Protein AF-A0A978SX01-F1 (afdb_monomer)

Nearest PDB structures (foldseek):
  5lyp-assembly1_A  TM=9.167E-01  e=4.776E-05  Saccharomyces cerevisiae
  3upv-assembly1_A  TM=8.837E-01  e=8.468E-05  Saccharomyces cerevisiae S288C
  3uq3-assembly1_A  TM=7.053E-01  e=6.670E-05  Saccharomyces cerev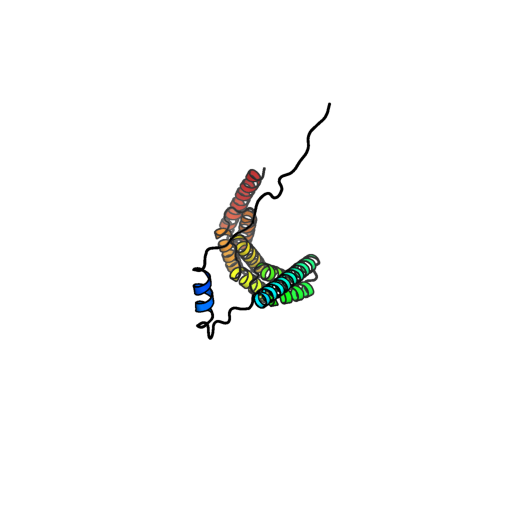isiae S288C
  6voa-assembly1_F  TM=8.165E-01  e=5.994E-04  Bos taurus
  8hmd-assembly1_C  TM=8.568E-01  e=1.156E-02  Tetrahymena thermophila

Sequence (204 aa):
MLPLLKKVSGIALKLWNGCKIWRCSEQAREEKAGRNHFPSREAAECAIKKANLRENEYEAWNQEGNRLLLNRRYEEALAAFEKALQLKPNCSYAWQLRGDALRQTKRYAEALASYDKAIEFSATPISRYQALNARGALLLELENYEDALAAYDNALAICPNGMAAPHILEMKGIALSRLRRYDEAAVLFDTAYAKALEVCAKTL

Foldseek 3Di:
DDDDDDDDDDDDDDDDDDDPPPPVVVVVVVVPPPDDCDPPPVSVVVVVVVLVVLVVLLVVLLVVLVVCVVVLVLVVSLVSLVSSCVSPVLALSSLQSNLSSCVSVVVLVSSLVSLVSSLVSDPDLVSNLSSLQSNLVSCVVVLVLVVSLVSLVSSCVSPVLDLCNLVSLQSNLVSCVSVVVNVSSVVSNVVSVVSNVVVVVVVD

Structure (mmCIF, N/CA/C/O backbone):
data_AF-A0A978SX01-F1
#
_entry.id   AF-A0A978SX01-F1
#
loop_
_atom_site.group_PDB
_atom_site.id
_atom_site.type_symbol
_atom_site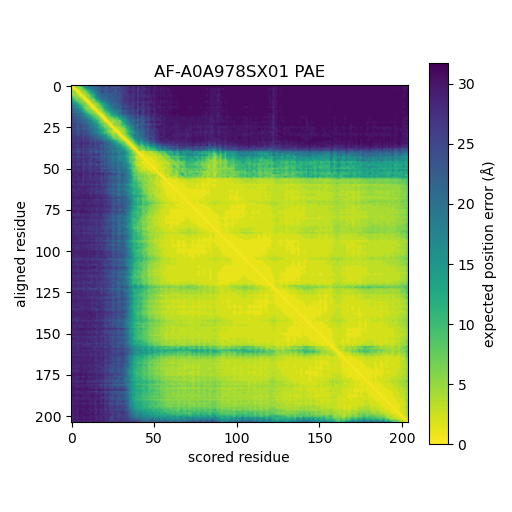.label_atom_id
_atom_site.label_alt_id
_atom_site.label_comp_id
_atom_site.label_asym_id
_atom_site.label_entity_id
_atom_site.label_seq_id
_atom_site.pdbx_PDB_ins_code
_atom_site.Cartn_x
_atom_site.Cartn_y
_atom_site.Cartn_z
_atom_site.occupancy
_atom_site.B_iso_or_equiv
_atom_site.auth_seq_id
_atom_site.auth_comp_id
_atom_site.auth_asym_id
_atom_site.auth_atom_id
_atom_site.pdbx_PDB_model_num
ATOM 1 N N . MET A 1 1 ? 16.414 70.418 52.473 1.00 32.12 1 MET A N 1
ATOM 2 C CA . MET A 1 1 ? 15.567 70.512 53.681 1.00 32.12 1 MET A CA 1
ATOM 3 C C . MET A 1 1 ? 14.118 70.644 53.212 1.00 32.12 1 MET A C 1
ATOM 5 O O . MET A 1 1 ? 13.897 71.421 52.298 1.00 32.12 1 MET A O 1
ATOM 9 N N . LEU A 1 2 ? 13.232 69.798 53.760 1.00 28.91 2 LEU A N 1
ATOM 10 C CA . LEU A 1 2 ? 11.745 69.748 53.740 1.00 28.91 2 LEU A CA 1
ATOM 11 C C . LEU A 1 2 ? 10.989 71.087 53.503 1.00 28.91 2 LEU A C 1
ATOM 13 O O . LEU A 1 2 ? 11.588 72.132 53.736 1.00 28.91 2 LEU A O 1
ATOM 17 N N . PRO A 1 3 ? 9.637 71.116 53.380 1.00 51.53 3 PRO A N 1
ATOM 18 C CA . PRO A 1 3 ? 8.632 70.196 52.793 1.00 51.53 3 PRO A CA 1
ATOM 19 C C . PRO A 1 3 ? 7.490 70.964 52.049 1.00 51.53 3 PRO A C 1
ATOM 21 O O . PRO A 1 3 ? 7.506 72.187 52.002 1.00 51.53 3 PRO A O 1
ATOM 24 N N . LEU A 1 4 ? 6.442 70.282 51.543 1.00 29.69 4 LEU A N 1
ATOM 25 C CA . LEU A 1 4 ? 5.045 70.470 52.012 1.00 29.69 4 LEU A CA 1
ATOM 26 C C . LEU A 1 4 ? 4.009 69.574 51.295 1.00 29.69 4 LEU A C 1
ATOM 28 O O . LEU A 1 4 ? 4.027 69.345 50.091 1.00 29.69 4 LEU A O 1
ATOM 32 N N . LEU A 1 5 ? 3.097 69.081 52.131 1.00 35.69 5 LEU A N 1
ATOM 33 C CA . LEU A 1 5 ? 1.985 68.148 51.950 1.00 35.69 5 LEU A CA 1
ATOM 34 C C . LEU A 1 5 ? 0.661 68.860 51.583 1.00 35.69 5 LEU A C 1
ATOM 36 O O . LEU A 1 5 ? 0.351 69.856 52.226 1.00 35.69 5 LEU A O 1
ATOM 40 N N . LYS A 1 6 ? -0.173 68.257 50.709 1.00 39.62 6 LYS A N 1
ATOM 41 C CA . LYS A 1 6 ? -1.543 67.697 50.959 1.00 39.62 6 LYS A CA 1
ATOM 42 C C . LYS A 1 6 ? -2.509 67.809 49.749 1.00 39.62 6 LYS A C 1
ATOM 44 O O . LYS A 1 6 ? -2.941 68.889 49.385 1.00 39.62 6 LYS A O 1
ATOM 49 N N . LYS A 1 7 ? -2.936 66.623 49.281 1.00 39.53 7 LYS A N 1
ATOM 50 C CA . LYS A 1 7 ? -4.299 66.169 48.897 1.00 39.53 7 LYS A CA 1
ATOM 51 C C . LYS A 1 7 ? -5.163 66.994 47.917 1.00 39.53 7 LYS A C 1
ATOM 53 O O . LYS A 1 7 ? -5.871 67.892 48.348 1.00 39.53 7 LYS A O 1
ATOM 58 N N . VAL A 1 8 ? -5.344 66.447 46.706 1.00 38.50 8 VAL A N 1
ATOM 59 C CA . VAL A 1 8 ? -6.677 66.139 46.133 1.00 38.50 8 VAL A CA 1
ATOM 60 C C . VAL A 1 8 ? -6.629 64.738 45.500 1.00 38.50 8 VAL A C 1
ATOM 62 O O . VAL A 1 8 ? -5.642 64.344 44.888 1.00 38.50 8 VAL A O 1
ATOM 65 N N . SER A 1 9 ? -7.681 63.967 45.753 1.00 35.47 9 SER A N 1
ATOM 66 C CA . SER A 1 9 ? -7.889 62.542 45.496 1.00 35.47 9 SER A CA 1
ATOM 67 C C . SER A 1 9 ? -8.604 62.248 44.171 1.00 35.47 9 SER A C 1
ATOM 69 O O . SER A 1 9 ? -9.500 62.997 43.799 1.00 35.47 9 SER A O 1
ATOM 71 N N . GLY A 1 10 ? -8.346 61.070 43.586 1.00 32.97 10 GLY A N 1
ATOM 72 C CA . GLY A 1 10 ? -9.352 60.325 42.807 1.00 32.97 10 GLY A CA 1
ATOM 73 C C . GLY A 1 10 ? -9.281 60.464 41.285 1.00 32.97 10 GLY A C 1
ATOM 74 O O . GLY A 1 10 ? -10.151 61.054 40.659 1.00 32.97 10 GLY A O 1
ATOM 75 N N . ILE A 1 11 ? -8.241 59.875 40.708 1.00 35.25 11 ILE A N 1
ATOM 76 C CA . ILE A 1 11 ? -7.963 59.743 39.275 1.00 35.25 11 ILE A CA 1
ATOM 77 C C . ILE A 1 11 ? -8.923 58.726 38.619 1.00 35.25 11 ILE A C 1
ATOM 79 O O . ILE A 1 11 ? -9.030 57.611 39.113 1.00 35.25 11 ILE A O 1
ATOM 83 N N . ALA A 1 12 ? -9.529 59.127 37.491 1.00 42.47 12 ALA A N 1
ATOM 84 C CA . ALA A 1 12 ? -10.002 58.340 36.334 1.00 42.47 12 ALA A CA 1
ATOM 85 C C . ALA A 1 12 ? -10.994 57.155 36.514 1.00 42.47 12 ALA A C 1
ATOM 87 O O . ALA A 1 12 ? -10.918 56.353 37.433 1.00 42.47 12 ALA A O 1
ATOM 88 N N . LEU A 1 13 ? -11.873 57.003 35.511 1.00 38.28 13 LEU A N 1
ATOM 89 C CA . LEU A 1 13 ? -12.893 55.955 35.317 1.00 38.28 13 LEU A CA 1
ATOM 90 C C . LEU A 1 13 ? -14.103 55.975 36.268 1.00 38.28 13 LEU A C 1
ATOM 92 O O . LEU A 1 13 ? -14.113 55.305 37.298 1.00 38.28 13 LEU A O 1
ATOM 96 N N . LYS A 1 14 ? -15.196 56.612 35.821 1.00 34.62 14 LYS A N 1
ATOM 97 C CA . LYS A 1 14 ? -16.574 56.075 35.882 1.00 34.62 14 LYS A CA 1
ATOM 98 C C . LYS A 1 14 ? -17.557 57.023 35.184 1.00 34.62 14 LYS A C 1
ATOM 100 O O . LYS A 1 14 ? -17.380 58.231 35.256 1.00 34.62 14 LYS A O 1
ATOM 105 N N . LEU A 1 15 ? -18.618 56.423 34.622 1.00 33.09 15 LEU A N 1
ATOM 106 C CA . LEU A 1 15 ? -19.817 57.000 33.977 1.00 33.09 15 LEU A CA 1
ATOM 107 C C . LEU A 1 15 ? -19.626 57.262 32.464 1.00 33.09 15 LEU A C 1
ATOM 109 O O . LEU A 1 15 ? -19.252 58.355 32.073 1.00 33.09 15 LEU A O 1
ATOM 113 N N . TRP A 1 16 ? -19.808 56.333 31.511 1.00 38.41 16 TRP A N 1
ATOM 114 C CA . TRP A 1 16 ? -20.779 55.230 31.359 1.00 38.41 16 TRP A CA 1
ATOM 115 C C . TRP A 1 16 ? -22.169 55.560 31.900 1.00 38.41 16 TRP A C 1
ATOM 117 O O . TRP A 1 16 ? -22.546 55.092 32.964 1.00 38.41 16 TRP A O 1
ATOM 127 N N . ASN A 1 17 ? -22.896 56.419 31.182 1.00 29.98 17 ASN A N 1
ATOM 128 C CA . ASN A 1 17 ? -24.357 56.513 31.211 1.00 29.98 17 ASN A CA 1
ATOM 129 C C . ASN A 1 17 ? -24.828 57.361 30.023 1.00 29.98 17 ASN A C 1
ATOM 131 O O . ASN A 1 17 ? -24.589 58.563 29.999 1.00 29.98 17 ASN A O 1
ATOM 135 N N . GLY A 1 18 ? -25.504 56.746 29.045 1.00 35.84 18 GLY A N 1
ATOM 136 C CA . GLY A 1 18 ? -26.147 57.513 27.973 1.00 35.84 18 GLY A CA 1
ATOM 137 C C . GLY A 1 18 ? -26.348 56.825 26.623 1.00 35.84 18 GLY A C 1
ATOM 138 O O . GLY A 1 18 ? -26.235 57.494 25.607 1.00 35.84 18 GLY A O 1
ATOM 139 N N . CYS A 1 19 ? -26.658 55.525 26.561 1.00 35.22 19 CYS A N 1
ATOM 140 C CA . CYS A 1 19 ? -27.149 54.922 25.315 1.00 35.22 19 CYS A CA 1
ATOM 141 C C . CYS A 1 19 ? -28.379 54.044 25.592 1.00 35.22 19 CYS A C 1
ATOM 143 O O . CYS A 1 19 ? -28.301 52.825 25.697 1.00 35.22 19 CYS A O 1
ATOM 145 N N . LYS A 1 20 ? -29.540 54.694 25.750 1.00 40.25 20 LYS A N 1
ATOM 146 C CA . LYS A 1 20 ? -30.860 54.051 25.911 1.00 40.25 20 LYS A CA 1
ATOM 147 C C . LYS A 1 20 ? -31.435 53.470 24.603 1.00 40.25 20 LYS A C 1
ATOM 149 O O . LYS A 1 20 ? -32.567 53.012 24.605 1.00 40.25 20 LYS A O 1
ATOM 154 N N . ILE A 1 21 ? -30.678 53.455 23.502 1.00 39.53 21 ILE A N 1
ATOM 155 C CA . ILE A 1 21 ? -31.160 52.980 22.189 1.00 39.53 21 ILE A CA 1
ATOM 156 C C . ILE A 1 21 ? -30.773 51.513 21.920 1.00 39.53 21 ILE A C 1
ATOM 158 O O . ILE A 1 21 ? -31.455 50.828 21.166 1.00 39.53 21 ILE A O 1
ATOM 162 N N . TRP A 1 22 ? -29.741 50.975 22.581 1.00 31.09 22 TRP A N 1
ATOM 163 C CA . TRP A 1 22 ? -29.229 49.631 22.260 1.00 31.09 22 TRP A CA 1
ATOM 164 C C . TRP A 1 22 ? -29.979 48.474 22.937 1.00 31.09 22 TRP A C 1
ATOM 166 O O . TRP A 1 22 ? -29.883 47.338 22.493 1.00 31.09 22 TRP A O 1
ATOM 176 N N . ARG A 1 23 ? -30.756 48.740 23.996 1.00 30.42 23 ARG A N 1
ATOM 177 C CA . ARG A 1 23 ? -31.424 47.679 24.773 1.00 30.42 23 ARG A CA 1
ATOM 178 C C . ARG A 1 23 ? -32.786 47.246 24.197 1.00 30.42 23 ARG A C 1
ATOM 180 O O . ARG A 1 23 ? -33.327 46.239 24.632 1.00 30.42 23 ARG A O 1
ATOM 187 N N . CYS A 1 24 ? -33.313 47.951 23.189 1.00 30.17 24 CYS A N 1
ATOM 188 C CA . CYS A 1 24 ? -34.574 47.580 22.529 1.00 30.17 24 CYS A CA 1
ATOM 189 C C . CYS A 1 24 ? -34.415 46.587 21.362 1.00 30.17 24 CYS A C 1
ATOM 191 O O . CYS A 1 24 ? -35.400 45.965 20.975 1.00 30.17 24 CYS A O 1
ATOM 193 N N . SER A 1 25 ? -33.219 46.405 20.789 1.00 39.69 25 SER A N 1
ATOM 194 C CA . SER A 1 25 ? -33.015 45.457 19.675 1.00 39.69 25 SER A CA 1
ATOM 195 C C . SER A 1 25 ? -32.699 44.028 20.131 1.00 39.69 25 SER A C 1
ATOM 197 O O . SER A 1 25 ? -32.880 43.093 19.351 1.00 39.69 25 SER A O 1
ATOM 199 N N . GLU A 1 26 ? -32.270 43.849 21.383 1.00 38.56 26 GLU A N 1
ATOM 200 C CA . GLU A 1 26 ? -32.037 42.533 21.993 1.00 38.56 26 GLU A CA 1
ATOM 201 C C . GLU A 1 26 ? -33.342 41.929 22.529 1.00 38.56 26 GLU A C 1
ATOM 203 O O . GLU A 1 26 ? -33.692 40.814 22.151 1.00 38.56 26 GLU A O 1
ATOM 208 N N . GLN A 1 27 ? -34.149 42.705 23.266 1.00 34.53 27 GLN A N 1
ATOM 209 C CA . GLN A 1 27 ? -35.442 42.228 23.784 1.00 34.53 27 GLN A CA 1
ATOM 210 C C . GLN A 1 27 ? -36.466 41.911 22.680 1.00 34.53 27 GLN A C 1
ATOM 212 O O . GLN A 1 27 ? -37.262 40.991 22.830 1.00 34.53 27 GLN A O 1
ATOM 217 N N . ALA A 1 28 ? -36.409 42.589 21.527 1.00 32.81 28 ALA A N 1
ATOM 218 C CA . ALA A 1 28 ? -37.297 42.296 20.396 1.00 32.81 28 ALA A CA 1
ATOM 219 C C . ALA A 1 28 ? -36.878 41.063 19.563 1.00 32.81 28 ALA A C 1
ATOM 221 O O . ALA A 1 2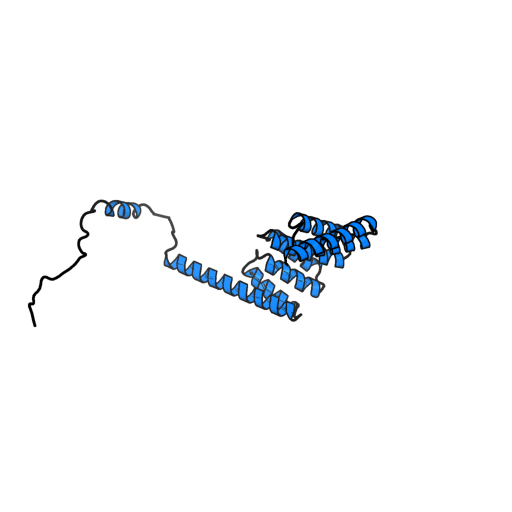8 ? -37.668 40.572 18.753 1.00 32.81 28 ALA A O 1
ATOM 222 N N . ARG A 1 29 ? -35.647 40.551 19.728 1.00 37.25 29 ARG A N 1
ATOM 223 C CA . ARG A 1 29 ? -35.184 39.320 19.055 1.00 37.25 29 ARG A CA 1
ATOM 224 C C . ARG A 1 29 ? -35.539 38.050 19.822 1.00 37.25 29 ARG A C 1
ATOM 226 O O . ARG A 1 29 ? -35.623 36.991 19.204 1.00 37.25 29 ARG A O 1
ATOM 233 N N . GLU A 1 30 ? -35.788 38.154 21.123 1.00 36.75 30 GLU A N 1
ATOM 234 C CA . GLU A 1 30 ? -36.060 36.994 21.976 1.00 36.75 30 GLU A CA 1
ATOM 235 C C . GLU A 1 30 ? -37.517 36.506 21.884 1.00 36.75 30 GLU A C 1
ATOM 237 O O . GLU A 1 30 ? -37.770 35.313 22.020 1.00 36.75 30 GLU A O 1
ATOM 242 N N . GLU A 1 31 ? -38.475 37.367 21.523 1.00 34.78 31 GLU A N 1
ATOM 243 C CA . GLU A 1 31 ? -39.900 36.986 21.480 1.00 34.78 31 GLU A CA 1
ATOM 244 C C . GLU A 1 31 ? -40.347 36.281 20.181 1.00 34.78 31 GLU A C 1
ATOM 246 O O . GLU A 1 31 ? -41.434 35.705 20.134 1.00 34.78 31 GLU A O 1
ATOM 251 N N . LYS A 1 32 ? -39.524 36.266 19.119 1.00 40.25 32 LYS A N 1
ATOM 252 C CA . LYS A 1 32 ? -39.866 35.637 17.819 1.00 40.25 32 LYS A CA 1
ATOM 253 C C . LYS A 1 32 ? -39.011 34.431 17.422 1.00 40.25 32 LYS A C 1
ATOM 255 O O . LYS A 1 32 ? -39.134 33.950 16.298 1.00 40.25 32 LYS A O 1
ATOM 260 N N . ALA A 1 33 ? -38.205 33.885 18.328 1.00 42.12 33 ALA A N 1
ATOM 261 C CA . ALA A 1 33 ? -37.426 32.668 18.080 1.00 42.12 33 ALA A CA 1
ATOM 262 C C . ALA A 1 33 ? -38.060 31.419 18.722 1.00 42.12 33 ALA A C 1
ATOM 264 O O . ALA A 1 33 ? -37.383 30.580 19.311 1.00 42.12 33 ALA A O 1
ATOM 265 N N . GLY A 1 34 ? -39.377 31.255 18.567 1.00 44.84 34 GLY A N 1
ATOM 266 C CA . GLY A 1 34 ? -39.991 29.934 18.665 1.00 44.84 34 GLY A CA 1
ATOM 267 C C . GLY A 1 34 ? -39.410 29.036 17.568 1.00 44.84 34 GLY A C 1
ATOM 268 O O . GLY A 1 34 ? -39.695 29.247 16.393 1.00 44.84 34 GLY A O 1
ATOM 269 N N . ARG A 1 35 ? -38.613 28.038 17.972 1.00 45.94 35 ARG A N 1
ATOM 270 C CA . ARG A 1 35 ? -37.868 27.072 17.136 1.00 45.94 35 ARG A CA 1
ATOM 271 C C . ARG A 1 35 ? -36.630 27.623 16.424 1.00 45.94 35 ARG A C 1
ATOM 273 O O . ARG A 1 35 ? -36.543 27.563 15.210 1.00 45.94 35 ARG A O 1
ATOM 280 N N . ASN A 1 36 ? -35.615 28.015 17.188 1.00 42.56 36 ASN A N 1
ATOM 281 C CA . ASN A 1 36 ? -34.227 27.809 16.770 1.00 42.56 36 ASN A CA 1
ATOM 282 C C . ASN A 1 36 ? -33.471 27.183 17.945 1.00 42.56 36 ASN A C 1
ATOM 284 O O . ASN A 1 36 ? -33.122 27.869 18.902 1.00 42.56 36 ASN A O 1
ATOM 288 N N . HIS A 1 37 ? -33.266 25.865 17.900 1.00 48.41 37 HIS A N 1
ATOM 289 C CA . HIS A 1 37 ? -32.413 25.156 18.853 1.00 48.41 37 HIS A CA 1
ATOM 290 C C . HIS A 1 37 ? -30.950 25.519 18.560 1.00 48.41 37 HIS A C 1
ATOM 292 O O . HIS A 1 37 ? -30.233 24.776 17.896 1.00 48.41 37 HIS A O 1
ATOM 298 N N . PHE A 1 38 ? -30.517 26.699 19.005 1.00 47.84 38 PHE A N 1
ATOM 299 C CA . PHE A 1 38 ? -29.095 26.978 19.150 1.00 47.84 38 PHE A CA 1
ATOM 300 C C . PHE A 1 38 ? -28.605 26.168 20.357 1.00 47.84 38 PHE A C 1
ATOM 302 O O . PHE A 1 38 ? -29.181 26.319 21.439 1.00 47.84 38 PHE A O 1
ATOM 309 N N . PRO A 1 39 ? -27.602 25.279 20.208 1.00 58.50 39 PRO A N 1
ATOM 310 C CA . PRO A 1 39 ? -27.053 24.575 21.357 1.00 58.50 39 PRO A CA 1
ATOM 311 C C . PRO A 1 39 ? -26.568 25.613 22.372 1.00 58.50 39 PRO A C 1
ATOM 313 O O . PRO A 1 39 ? -25.895 26.578 22.002 1.00 58.50 39 PRO A O 1
ATOM 316 N N . SER A 1 40 ? -26.940 25.438 23.645 1.00 73.75 40 SER A N 1
ATOM 317 C CA . SER A 1 40 ? -26.446 26.307 24.715 1.00 73.75 40 SER A CA 1
ATOM 318 C C . SER A 1 40 ? -24.917 26.315 24.694 1.00 73.75 40 SER A C 1
ATOM 320 O O . SER A 1 40 ? -24.287 25.333 24.293 1.00 73.75 40 SER A O 1
ATOM 322 N N . ARG A 1 41 ? -24.299 27.418 25.129 1.00 68.94 41 ARG A N 1
ATOM 323 C CA . ARG A 1 41 ? -22.834 27.530 25.201 1.00 68.94 41 ARG A CA 1
ATOM 324 C C . ARG A 1 41 ? -22.205 26.325 25.917 1.00 68.94 41 ARG A C 1
ATOM 326 O O . ARG A 1 41 ? -21.226 25.771 25.436 1.00 68.94 41 ARG A O 1
ATOM 333 N N . GLU A 1 42 ? -22.839 25.859 26.988 1.00 74.31 42 GLU A N 1
ATOM 334 C CA . GLU A 1 42 ? -22.440 24.665 27.740 1.00 74.31 42 GLU A CA 1
ATOM 335 C C . GLU A 1 42 ? -22.586 23.361 26.933 1.00 74.31 42 GLU A C 1
ATOM 337 O O . GLU A 1 42 ? -21.725 22.484 27.008 1.00 74.31 42 GLU A O 1
ATOM 342 N N . ALA A 1 43 ? -23.639 23.219 26.119 1.00 74.94 43 ALA A N 1
ATOM 343 C CA . ALA A 1 43 ? -23.806 22.071 25.227 1.00 74.94 43 ALA A CA 1
ATOM 344 C C . ALA A 1 43 ? -22.745 22.057 24.114 1.00 74.94 43 ALA A C 1
ATOM 346 O O . ALA A 1 43 ? -22.217 20.991 23.787 1.00 74.94 43 ALA A O 1
ATOM 347 N N . ALA A 1 44 ? -22.389 23.228 23.575 1.00 75.94 44 ALA A N 1
ATOM 348 C CA . ALA A 1 44 ? -21.300 23.371 22.613 1.00 75.94 44 ALA A CA 1
ATOM 349 C C . ALA A 1 44 ? -19.936 23.040 23.248 1.00 75.94 44 ALA A C 1
ATOM 351 O O . ALA A 1 44 ? -19.175 22.254 22.686 1.00 75.94 44 ALA A O 1
ATOM 352 N N . GLU A 1 45 ? -19.651 23.545 24.452 1.00 78.69 45 GLU A N 1
ATOM 353 C CA . GLU A 1 45 ? -18.434 23.222 25.213 1.00 78.69 45 GLU A CA 1
ATOM 354 C C . GLU A 1 45 ? -18.345 21.717 25.541 1.00 78.69 45 GLU A C 1
ATOM 356 O O . GLU A 1 45 ? -17.291 21.096 25.375 1.00 78.69 45 GLU A O 1
ATOM 361 N N . CYS A 1 46 ? -19.461 21.087 25.923 1.00 75.94 46 CYS A N 1
ATOM 362 C CA . CYS A 1 46 ? -19.536 19.642 26.153 1.00 75.94 46 CYS A CA 1
ATOM 363 C C . CYS A 1 46 ? -19.282 18.836 24.867 1.00 75.94 46 CYS A C 1
ATOM 365 O O . CYS A 1 46 ? -18.567 17.830 24.898 1.00 75.94 46 CYS A O 1
ATOM 367 N N . ALA A 1 47 ? -19.837 19.273 23.732 1.00 79.12 47 ALA A N 1
ATOM 368 C CA . ALA A 1 47 ? -19.623 18.638 22.435 1.00 79.12 47 ALA A CA 1
ATOM 369 C C . ALA A 1 47 ? -18.156 18.733 21.987 1.00 79.12 47 ALA A C 1
ATOM 371 O O . ALA A 1 47 ? -17.589 17.725 21.566 1.00 79.12 47 ALA A O 1
ATOM 372 N N . ILE A 1 48 ? -17.518 19.896 22.164 1.00 83.75 48 ILE A N 1
ATOM 373 C CA . ILE A 1 48 ? -16.088 20.097 21.880 1.00 83.75 48 ILE A CA 1
ATOM 374 C C . ILE A 1 48 ? -15.235 19.183 22.766 1.00 83.75 48 ILE A C 1
ATOM 376 O O . ILE A 1 48 ? -14.355 18.485 22.269 1.00 83.75 48 ILE A O 1
ATOM 380 N N . LYS A 1 49 ? -15.531 19.105 24.069 1.00 85.94 49 LYS A N 1
ATOM 381 C CA . LYS A 1 49 ? -14.810 18.211 24.987 1.00 85.94 49 LYS A CA 1
ATOM 382 C C . LYS A 1 49 ? -14.927 16.743 24.572 1.00 85.94 49 LYS A C 1
ATOM 384 O O . LYS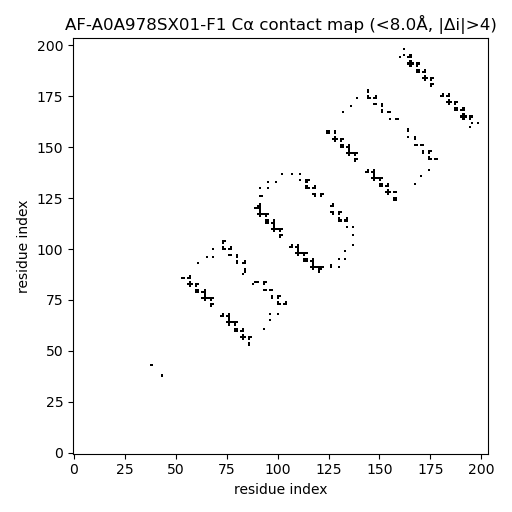 A 1 49 ? -13.931 16.025 24.588 1.00 85.94 49 LYS A O 1
ATOM 389 N N . LYS A 1 50 ? -16.126 16.295 24.181 1.00 80.38 50 LYS A N 1
ATOM 390 C CA . LYS A 1 50 ? -16.350 14.929 23.677 1.00 80.38 50 LYS A CA 1
ATOM 391 C C . LYS A 1 50 ? -15.599 14.669 22.371 1.00 80.38 50 LYS A C 1
ATOM 393 O O . LYS A 1 50 ? -15.038 13.591 22.219 1.00 80.38 50 LYS A O 1
ATOM 398 N N . ALA A 1 51 ? -15.577 15.631 21.450 1.00 78.81 51 ALA A N 1
ATOM 399 C CA . ALA A 1 51 ? -14.827 15.516 20.202 1.00 78.81 51 ALA A CA 1
ATOM 400 C C . ALA A 1 51 ? -13.316 15.394 20.460 1.00 78.81 51 ALA A C 1
ATOM 402 O O . ALA A 1 51 ? -12.684 14.496 19.915 1.00 78.81 51 ALA A O 1
ATOM 403 N N . ASN A 1 52 ? -12.767 16.210 21.365 1.00 82.75 52 ASN A N 1
ATOM 404 C CA . ASN A 1 52 ? -11.353 16.147 21.744 1.00 82.75 52 ASN A CA 1
ATOM 405 C C . ASN A 1 52 ? -10.980 14.807 22.389 1.00 82.75 52 ASN A C 1
ATOM 407 O O . ASN A 1 52 ? -9.924 14.261 22.098 1.00 82.75 52 ASN A O 1
ATOM 411 N N . LEU A 1 53 ? -11.849 14.254 23.243 1.00 81.38 53 LEU A N 1
ATOM 412 C CA . LEU A 1 53 ? -11.630 12.925 23.820 1.00 81.38 53 LEU A CA 1
ATOM 413 C C . LEU A 1 53 ? -11.552 11.849 22.731 1.00 81.38 53 LEU A C 1
ATOM 415 O O . LEU A 1 53 ? -10.626 11.047 22.752 1.00 81.38 53 LEU A O 1
ATOM 419 N N . ARG A 1 54 ? -12.462 11.875 21.748 1.00 82.62 54 ARG A N 1
ATOM 420 C CA . ARG A 1 54 ? -12.435 10.925 20.623 1.00 82.62 54 ARG A CA 1
ATOM 421 C C . ARG A 1 54 ? -11.200 11.085 19.742 1.00 82.62 54 ARG A C 1
ATOM 423 O O . ARG A 1 54 ? -10.665 10.079 19.292 1.00 82.62 54 ARG A O 1
ATOM 430 N N . GLU A 1 55 ? -10.754 12.315 19.490 1.00 83.38 55 GLU A N 1
ATOM 431 C CA . GLU A 1 55 ? -9.525 12.563 18.723 1.00 83.38 55 GLU A CA 1
ATOM 432 C C . GLU A 1 55 ? -8.299 12.023 19.477 1.00 83.38 55 GLU A C 1
ATOM 434 O O . GLU A 1 55 ? -7.511 11.279 18.900 1.00 83.38 55 GLU A O 1
ATOM 439 N N . ASN A 1 56 ? -8.195 12.275 20.785 1.00 88.56 56 ASN A N 1
ATOM 440 C CA . ASN A 1 56 ? -7.109 11.739 21.611 1.00 88.56 56 ASN A CA 1
ATOM 441 C C . ASN A 1 56 ? -7.135 10.201 21.684 1.00 88.56 56 ASN A C 1
ATOM 443 O O . ASN A 1 56 ? -6.090 9.553 21.639 1.00 88.56 56 ASN A O 1
ATOM 447 N N . GLU A 1 57 ? -8.323 9.601 21.796 1.00 91.12 57 GLU A N 1
ATOM 448 C CA . GLU A 1 57 ? -8.491 8.143 21.772 1.00 91.12 57 GLU A CA 1
ATOM 449 C C . GLU A 1 57 ? -8.077 7.556 20.417 1.00 91.12 57 GLU A C 1
ATOM 451 O O . GLU A 1 57 ? -7.384 6.539 20.375 1.00 91.12 57 GLU A O 1
ATOM 456 N N . TYR A 1 58 ? -8.457 8.207 19.314 1.00 94.00 58 TYR A N 1
ATOM 457 C CA . TYR A 1 58 ? -8.030 7.829 17.970 1.00 94.00 58 TYR A CA 1
ATOM 458 C C . TYR A 1 58 ? -6.501 7.844 17.849 1.00 94.00 58 TYR A C 1
ATOM 460 O O . TYR A 1 58 ? -5.908 6.855 17.410 1.00 94.00 58 TYR A O 1
ATOM 468 N N . GLU A 1 59 ? -5.862 8.941 18.262 1.00 93.06 59 GLU A N 1
ATOM 469 C CA . GLU A 1 59 ? -4.409 9.088 18.203 1.00 93.06 59 GLU A CA 1
ATOM 470 C C . GLU A 1 59 ? -3.702 8.009 19.025 1.00 93.06 59 GLU A C 1
ATOM 472 O O . GLU A 1 59 ? -2.751 7.400 18.532 1.00 93.06 59 GLU A O 1
ATOM 477 N N . ALA A 1 60 ? -4.200 7.707 20.228 1.00 94.75 60 ALA A N 1
ATOM 478 C CA . ALA A 1 60 ? -3.648 6.661 21.082 1.00 94.75 60 ALA A CA 1
ATOM 479 C C . ALA A 1 60 ? -3.712 5.275 20.419 1.00 94.75 60 ALA A C 1
ATOM 481 O O . ALA A 1 60 ? -2.704 4.565 20.379 1.00 94.75 60 ALA A O 1
ATOM 482 N N . TRP A 1 61 ? -4.859 4.896 19.842 1.00 97.19 61 TRP A N 1
ATOM 483 C CA . TRP A 1 61 ? -4.993 3.617 19.133 1.00 97.19 61 TRP A CA 1
ATOM 484 C C . TRP A 1 61 ? -4.124 3.549 17.878 1.00 97.19 61 TRP A C 1
ATOM 486 O O . TRP A 1 61 ? -3.528 2.508 17.603 1.00 97.19 61 TRP A O 1
ATOM 496 N N . ASN A 1 62 ? -4.012 4.648 17.131 1.00 94.69 62 ASN A N 1
ATOM 497 C CA . ASN A 1 62 ? -3.182 4.696 15.931 1.00 94.69 62 ASN A CA 1
ATOM 498 C C . ASN A 1 62 ? -1.681 4.598 16.265 1.00 94.69 62 ASN A C 1
ATOM 500 O O . ASN A 1 62 ? -0.938 3.885 15.589 1.00 94.69 62 ASN A O 1
ATOM 504 N N . GLN A 1 63 ? -1.232 5.271 17.328 1.00 96.25 63 GLN A N 1
ATOM 505 C CA . GLN A 1 63 ? 0.146 5.172 17.816 1.00 96.25 63 GLN A CA 1
ATOM 506 C C . GLN A 1 63 ? 0.463 3.770 18.338 1.00 96.25 63 GLN A C 1
ATOM 508 O O . GLN A 1 63 ? 1.514 3.220 18.007 1.00 96.25 63 GLN A O 1
ATOM 513 N N . GLU A 1 64 ? -0.450 3.166 19.100 1.00 96.69 64 GLU A N 1
ATOM 514 C CA . GLU A 1 64 ? -0.284 1.801 19.596 1.00 96.69 64 GLU A CA 1
ATOM 515 C C . GLU A 1 64 ? -0.236 0.788 18.447 1.00 96.69 64 GLU A C 1
ATOM 517 O O . GLU A 1 64 ? 0.662 -0.053 18.409 1.00 96.69 64 GLU A O 1
ATOM 522 N N . GLY A 1 65 ? -1.129 0.912 17.460 1.00 97.25 65 GLY A N 1
ATOM 523 C CA . GLY A 1 65 ? -1.102 0.083 16.256 1.00 97.25 65 GLY A CA 1
ATOM 524 C C . GLY A 1 65 ? 0.227 0.191 15.510 1.00 97.25 65 GLY A C 1
ATOM 525 O O . GLY A 1 65 ? 0.829 -0.826 15.170 1.00 97.25 65 GLY A O 1
ATOM 526 N N . ASN A 1 66 ? 0.750 1.408 15.332 1.00 97.00 66 ASN A N 1
ATOM 527 C CA . ASN A 1 66 ? 2.050 1.621 14.693 1.00 97.00 66 ASN A CA 1
ATOM 528 C C . ASN A 1 66 ? 3.200 1.002 15.508 1.00 97.00 66 ASN A C 1
ATOM 530 O O . ASN A 1 66 ? 4.061 0.306 14.972 1.00 97.00 66 ASN A O 1
ATOM 534 N N . ARG A 1 67 ? 3.190 1.176 16.833 1.00 98.19 67 ARG A N 1
ATOM 535 C CA . ARG A 1 67 ? 4.179 0.566 17.729 1.00 98.19 67 ARG A CA 1
ATOM 536 C C . ARG A 1 67 ? 4.145 -0.964 17.649 1.00 98.19 67 ARG A C 1
ATOM 538 O O . ARG A 1 67 ? 5.199 -1.600 17.640 1.00 98.19 67 ARG A O 1
ATOM 545 N N . LEU A 1 68 ? 2.961 -1.568 17.601 1.00 98.06 68 LEU A N 1
ATOM 546 C CA . LEU A 1 68 ? 2.785 -3.017 17.463 1.00 98.06 68 LEU A CA 1
ATOM 547 C C . LEU A 1 68 ? 3.257 -3.516 16.092 1.00 98.06 68 LEU A C 1
ATOM 549 O O . LEU A 1 68 ? 3.958 -4.526 16.027 1.00 98.06 68 LEU A O 1
ATOM 553 N N . LEU A 1 69 ? 2.957 -2.770 15.025 1.00 97.06 69 LEU A N 1
ATOM 554 C CA . LEU A 1 69 ? 3.420 -3.043 13.664 1.00 97.06 69 LEU A CA 1
ATOM 555 C C . LEU A 1 69 ? 4.954 -3.074 13.589 1.00 97.06 69 LEU A C 1
ATOM 557 O O . LEU A 1 69 ? 5.525 -4.039 13.076 1.00 97.06 69 LEU A O 1
ATOM 561 N N . LEU A 1 70 ? 5.624 -2.071 14.167 1.00 97.00 70 LEU A N 1
ATOM 562 C CA . LEU A 1 70 ? 7.089 -2.008 14.248 1.00 97.00 70 LEU A CA 1
ATOM 563 C C . LEU A 1 70 ? 7.682 -3.170 15.061 1.00 97.00 70 LEU A C 1
ATOM 565 O O . LEU A 1 70 ? 8.736 -3.697 14.713 1.00 97.00 70 LEU A O 1
ATOM 569 N N . ASN A 1 71 ? 6.973 -3.622 16.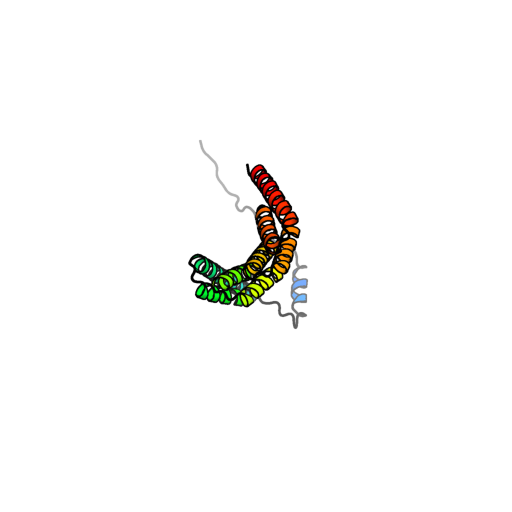098 1.00 97.56 71 ASN A N 1
ATOM 570 C CA . ASN A 1 71 ? 7.341 -4.795 16.897 1.00 97.56 71 ASN A CA 1
ATOM 571 C C . ASN A 1 71 ? 6.917 -6.135 16.268 1.00 97.56 71 ASN A C 1
ATOM 573 O O . ASN A 1 71 ? 7.034 -7.172 16.918 1.00 97.56 71 ASN A O 1
ATOM 577 N N . ARG A 1 72 ? 6.427 -6.132 15.020 1.00 96.69 72 ARG A N 1
ATOM 578 C CA . ARG A 1 72 ? 5.976 -7.322 14.275 1.00 96.69 72 ARG A CA 1
ATOM 579 C C . ARG A 1 72 ? 4.816 -8.090 14.924 1.00 96.69 72 ARG A C 1
ATOM 581 O O . ARG A 1 72 ? 4.595 -9.254 14.606 1.00 96.69 72 ARG A O 1
ATOM 588 N N . ARG A 1 73 ? 4.056 -7.446 15.814 1.00 98.00 73 ARG A N 1
ATOM 589 C CA . ARG A 1 73 ? 2.833 -7.992 16.429 1.00 98.00 73 ARG A CA 1
ATOM 590 C C . ARG A 1 73 ? 1.637 -7.613 15.561 1.00 98.00 73 ARG A C 1
ATOM 592 O O . ARG A 1 73 ? 0.868 -6.715 15.899 1.00 98.00 73 ARG A O 1
ATOM 599 N N . TYR A 1 74 ? 1.551 -8.230 14.387 1.00 97.62 74 TYR A N 1
ATOM 600 C CA . TYR A 1 74 ? 0.697 -7.750 13.303 1.00 97.62 74 TYR A CA 1
ATOM 601 C C . TYR A 1 74 ? -0.800 -7.865 13.612 1.00 97.62 74 TYR A C 1
ATOM 603 O O . TYR A 1 74 ? -1.538 -6.913 13.391 1.00 97.62 74 TYR A O 1
ATOM 611 N N . GLU A 1 75 ? -1.255 -8.973 14.184 1.00 97.38 75 GLU A N 1
ATOM 612 C CA . GLU A 1 75 ? -2.663 -9.213 14.522 1.00 97.38 75 GLU A CA 1
ATOM 613 C C . GLU A 1 75 ? -3.172 -8.218 15.571 1.00 97.38 75 GLU A C 1
ATOM 615 O O . GLU A 1 75 ? -4.288 -7.708 15.478 1.00 97.38 75 GLU A O 1
ATOM 620 N N . GLU A 1 76 ? -2.329 -7.883 16.544 1.00 97.44 76 GLU A N 1
ATOM 621 C CA . GLU A 1 76 ? -2.654 -6.889 17.565 1.00 97.44 76 GLU A CA 1
ATOM 622 C C . GLU A 1 76 ? -2.630 -5.471 16.994 1.00 97.44 76 GLU A C 1
ATOM 624 O O . GLU A 1 76 ? -3.489 -4.656 17.336 1.00 97.44 76 GLU A O 1
ATOM 629 N N . ALA A 1 77 ? -1.698 -5.185 16.076 1.00 98.06 77 ALA A N 1
ATOM 630 C CA . ALA A 1 77 ? -1.686 -3.930 15.334 1.00 98.06 77 ALA A CA 1
ATOM 631 C C . ALA A 1 77 ? -2.985 -3.752 14.536 1.00 98.06 77 ALA A C 1
ATOM 633 O O . ALA A 1 77 ? -3.576 -2.675 14.565 1.00 98.06 77 ALA A O 1
ATOM 634 N N . LEU A 1 78 ? -3.481 -4.814 13.888 1.00 98.19 78 LEU A N 1
ATOM 635 C CA . LEU A 1 78 ? -4.758 -4.792 13.170 1.00 98.19 78 LEU A CA 1
ATOM 636 C C . LEU A 1 78 ? -5.928 -4.463 14.095 1.00 98.19 78 LEU A C 1
ATOM 638 O O . LEU A 1 78 ? -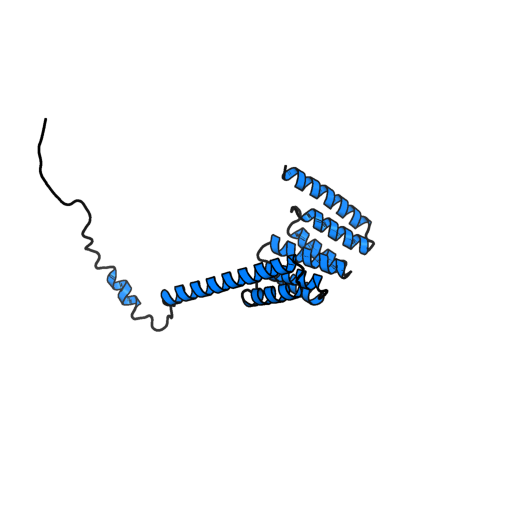6.727 -3.591 13.760 1.00 98.19 78 LEU A O 1
ATOM 642 N N . ALA A 1 79 ? -5.999 -5.089 15.272 1.00 97.56 79 ALA A N 1
ATOM 643 C CA . ALA A 1 79 ? -7.040 -4.790 16.253 1.00 97.56 79 ALA A CA 1
ATOM 644 C C . ALA A 1 79 ? -6.976 -3.330 16.747 1.00 97.56 79 ALA A C 1
ATOM 646 O O . ALA A 1 79 ? -8.011 -2.687 16.940 1.00 97.56 79 ALA A O 1
ATOM 647 N N . ALA A 1 80 ? -5.771 -2.780 16.933 1.00 97.62 80 ALA A N 1
ATOM 648 C CA . ALA A 1 80 ? -5.584 -1.379 17.302 1.00 97.62 80 ALA A CA 1
ATOM 649 C C . ALA A 1 80 ? -6.011 -0.425 16.171 1.00 97.62 80 ALA A C 1
ATOM 651 O O . ALA A 1 80 ? -6.766 0.519 16.417 1.00 97.62 80 ALA A O 1
ATOM 652 N N . PHE A 1 81 ? -5.615 -0.698 14.924 1.00 97.50 81 PHE A N 1
ATOM 653 C CA . PHE A 1 81 ? -6.037 0.098 13.769 1.00 97.50 81 PHE A CA 1
ATOM 654 C C . PHE A 1 81 ? -7.540 0.001 13.505 1.00 97.50 81 PHE A C 1
ATOM 656 O O . PHE A 1 81 ? -8.146 0.992 13.113 1.00 97.50 81 PHE A O 1
ATOM 663 N N . GLU A 1 82 ? -8.177 -1.142 13.760 1.00 97.06 82 GLU A N 1
ATOM 664 C CA . GLU A 1 82 ? -9.634 -1.274 13.685 1.00 97.06 82 GLU A CA 1
ATOM 665 C C . GLU A 1 82 ? -10.345 -0.346 14.666 1.00 97.06 82 GLU A C 1
ATOM 667 O O . GLU A 1 82 ? -11.275 0.356 14.271 1.00 97.06 82 GLU A O 1
ATOM 672 N N . LYS A 1 83 ? -9.877 -0.269 15.916 1.00 96.31 83 LYS A N 1
ATOM 673 C CA . LYS A 1 83 ? -10.413 0.683 16.901 1.00 96.31 83 LYS A CA 1
ATOM 674 C C . LYS A 1 83 ? -10.166 2.131 16.489 1.00 96.31 83 LYS A C 1
ATOM 676 O O . LYS A 1 83 ? -11.078 2.950 16.584 1.00 96.31 83 LYS A O 1
ATOM 681 N N . ALA A 1 84 ? -8.973 2.445 15.980 1.00 96.12 84 ALA A N 1
ATOM 682 C CA . ALA A 1 84 ? -8.674 3.777 15.459 1.00 96.12 84 ALA A CA 1
ATOM 683 C C . ALA A 1 84 ? -9.639 4.148 14.314 1.00 96.12 84 ALA A C 1
ATOM 685 O O . ALA A 1 84 ? -10.273 5.200 14.335 1.00 96.12 84 ALA A O 1
ATOM 686 N N . LEU A 1 85 ? -9.840 3.251 13.351 1.00 96.00 85 LEU A N 1
ATOM 687 C CA . LEU A 1 85 ? -10.720 3.478 12.204 1.00 96.00 85 LEU A CA 1
ATOM 688 C C . LEU A 1 85 ? -12.211 3.511 12.574 1.00 96.00 85 LEU A C 1
ATOM 690 O O . LEU A 1 85 ? -12.976 4.176 11.885 1.00 96.00 85 LEU A O 1
ATOM 694 N N . GLN A 1 86 ? -12.641 2.871 13.666 1.00 95.19 86 GLN A N 1
ATOM 695 C CA . GLN A 1 86 ? -14.000 3.051 14.201 1.00 95.19 86 GLN A CA 1
ATOM 696 C C . GLN A 1 86 ? -14.233 4.478 14.716 1.00 95.19 86 GLN A C 1
ATOM 698 O O . GLN A 1 86 ? -15.331 5.014 14.567 1.00 95.19 86 GLN A O 1
ATOM 703 N N . LEU A 1 87 ? -13.206 5.102 15.302 1.00 94.06 87 LEU A N 1
ATOM 704 C CA . LEU A 1 87 ? -13.267 6.486 15.780 1.00 94.06 87 LEU A CA 1
ATOM 705 C C . LEU A 1 87 ? -13.120 7.493 14.632 1.00 94.06 87 LEU A C 1
ATOM 707 O O . LEU A 1 87 ? -13.822 8.506 14.611 1.00 94.06 87 LEU A O 1
ATOM 711 N N . LYS A 1 88 ? -12.237 7.204 13.666 1.00 93.62 88 LYS A N 1
ATOM 712 C CA . LYS A 1 88 ? -11.943 8.062 12.510 1.00 93.62 88 LYS A CA 1
ATOM 713 C C . LYS A 1 88 ? -11.834 7.245 11.211 1.00 93.62 88 LYS A C 1
ATOM 715 O O . LYS A 1 88 ? -10.729 6.935 10.760 1.00 93.62 88 LYS A O 1
ATOM 720 N N . PRO A 1 89 ? -12.972 6.933 10.561 1.00 94.31 89 PRO A N 1
ATOM 721 C CA . PRO A 1 89 ? -13.004 6.071 9.373 1.00 94.31 89 PRO A CA 1
ATOM 722 C C . PRO A 1 89 ? -12.299 6.643 8.142 1.00 94.31 89 PRO A C 1
ATOM 724 O O . PRO A 1 89 ? -11.995 5.907 7.210 1.00 94.31 89 PRO A O 1
ATOM 727 N N . ASN A 1 90 ? -12.059 7.952 8.116 1.00 94.44 90 ASN A N 1
ATOM 728 C CA . ASN A 1 90 ? -11.492 8.678 6.985 1.00 94.44 90 ASN A CA 1
ATOM 729 C C . ASN A 1 90 ? -10.006 9.024 7.171 1.00 94.44 90 ASN A C 1
ATOM 731 O O . ASN A 1 90 ? -9.506 9.933 6.510 1.00 94.44 90 ASN A O 1
ATOM 735 N N . CYS A 1 91 ? -9.282 8.358 8.077 1.00 94.56 91 CYS A N 1
ATOM 736 C CA . CYS A 1 91 ? -7.844 8.582 8.181 1.00 94.56 91 CYS A CA 1
ATOM 737 C C . CYS A 1 91 ? -7.066 7.715 7.186 1.00 94.56 91 CYS A C 1
ATOM 739 O O . CYS A 1 91 ? -6.914 6.509 7.386 1.00 94.56 91 CYS A O 1
ATOM 741 N N . SER A 1 92 ? -6.505 8.341 6.148 1.00 96.00 92 SER A N 1
ATOM 742 C CA . SER A 1 92 ? -5.675 7.649 5.153 1.00 96.00 92 SER A CA 1
ATOM 743 C C . SER A 1 92 ? -4.459 6.944 5.759 1.00 96.00 92 SER A C 1
ATOM 745 O O . SER A 1 92 ? -4.132 5.832 5.355 1.00 96.00 92 SER A O 1
ATOM 747 N N . TYR A 1 93 ? -3.810 7.558 6.752 1.00 94.88 93 TYR A N 1
ATOM 748 C CA . TYR A 1 93 ? -2.605 7.008 7.374 1.00 94.88 93 TYR A CA 1
ATOM 749 C C . TYR A 1 93 ? -2.891 5.708 8.138 1.00 94.88 93 TYR A C 1
ATOM 751 O O . TYR A 1 93 ? -2.174 4.725 7.962 1.00 94.88 93 TYR A O 1
ATOM 759 N N . ALA A 1 94 ? -3.980 5.663 8.913 1.00 96.19 94 ALA A N 1
ATOM 760 C CA . ALA A 1 94 ? -4.396 4.450 9.617 1.00 96.19 94 ALA A CA 1
ATOM 761 C C . ALA A 1 94 ? -4.764 3.317 8.640 1.00 96.19 94 ALA A C 1
ATOM 763 O O . ALA A 1 94 ? -4.389 2.165 8.859 1.00 96.19 94 ALA A O 1
ATOM 764 N N . TRP A 1 95 ? -5.440 3.635 7.527 1.00 98.25 95 TRP A N 1
ATOM 765 C CA . TRP A 1 95 ? -5.724 2.666 6.462 1.00 98.25 95 TRP A CA 1
ATOM 766 C C . TRP A 1 95 ? -4.455 2.119 5.802 1.00 98.25 95 TRP A C 1
ATOM 768 O O . TRP A 1 95 ? -4.363 0.914 5.570 1.00 98.25 95 TRP A O 1
ATOM 778 N N . GLN A 1 96 ? -3.460 2.971 5.547 1.00 97.94 96 GLN A N 1
ATOM 779 C CA . GLN A 1 96 ? -2.183 2.539 4.981 1.00 97.94 96 GLN A CA 1
ATOM 780 C C . GLN A 1 96 ? -1.451 1.580 5.930 1.00 97.94 96 GLN A C 1
ATOM 782 O O . GLN A 1 96 ? -1.065 0.492 5.509 1.00 97.94 96 GLN A O 1
ATOM 787 N N . LEU A 1 97 ? -1.317 1.933 7.213 1.00 97.69 97 LEU A N 1
ATOM 788 C CA . LEU A 1 97 ? -0.639 1.079 8.197 1.00 97.69 97 LEU A CA 1
ATOM 789 C C . LEU A 1 97 ? -1.387 -0.238 8.451 1.00 97.69 97 LEU A C 1
ATOM 791 O O . LEU A 1 97 ? -0.760 -1.282 8.643 1.00 97.69 97 LEU A O 1
ATOM 795 N N . ARG A 1 98 ? -2.726 -0.218 8.406 1.00 98.19 98 ARG A N 1
ATOM 796 C CA . ARG A 1 98 ? -3.538 -1.441 8.402 1.00 98.19 98 ARG A CA 1
ATOM 797 C C . ARG A 1 98 ? -3.198 -2.313 7.192 1.00 98.19 98 ARG A C 1
ATOM 799 O O . ARG A 1 98 ? -3.014 -3.516 7.358 1.00 98.19 98 ARG A O 1
ATOM 806 N N . GLY A 1 99 ? -3.093 -1.721 6.001 1.00 98.12 99 GLY A N 1
ATOM 807 C CA . GLY A 1 99 ? -2.668 -2.414 4.783 1.00 98.12 99 GLY A CA 1
ATOM 808 C C . GLY A 1 99 ? -1.290 -3.060 4.931 1.00 98.12 99 GLY A C 1
ATOM 809 O O . GLY A 1 99 ? -1.131 -4.235 4.610 1.00 98.12 99 GLY A O 1
ATOM 810 N N . ASP A 1 100 ? -0.330 -2.344 5.521 1.00 98.00 100 ASP A N 1
ATOM 811 C CA . ASP A 1 100 ? 1.012 -2.868 5.793 1.00 98.00 100 ASP A CA 1
ATOM 812 C C . ASP A 1 100 ? 0.964 -4.072 6.746 1.00 98.00 100 ASP A C 1
ATOM 814 O O . ASP A 1 100 ? 1.563 -5.109 6.465 1.00 98.00 100 ASP A O 1
ATOM 818 N N . ALA A 1 101 ? 0.197 -3.990 7.838 1.00 98.12 101 ALA A N 1
ATOM 819 C CA . ALA A 1 101 ? 0.003 -5.109 8.763 1.00 98.12 101 ALA A CA 1
ATOM 820 C C . ALA A 1 101 ? -0.665 -6.329 8.087 1.00 98.12 101 ALA A C 1
ATOM 822 O O . ALA A 1 101 ? -0.272 -7.475 8.322 1.00 98.12 101 ALA A O 1
ATOM 823 N N . LEU A 1 102 ? -1.648 -6.098 7.209 1.00 98.44 102 LEU A N 1
ATOM 824 C CA . LEU A 1 102 ? -2.318 -7.151 6.435 1.00 98.44 102 LEU A CA 1
ATOM 825 C C . LEU A 1 102 ? -1.377 -7.803 5.416 1.00 98.44 102 LEU A C 1
ATOM 827 O O . LEU A 1 102 ? -1.396 -9.024 5.262 1.00 98.44 102 LEU A O 1
ATOM 831 N N . ARG A 1 103 ? -0.511 -7.018 4.765 1.00 97.81 103 ARG A N 1
ATOM 832 C CA . ARG A 1 103 ? 0.524 -7.544 3.866 1.00 97.81 103 ARG A CA 1
ATOM 833 C C . ARG A 1 103 ? 1.465 -8.488 4.609 1.00 97.81 103 ARG A C 1
ATOM 835 O O . ARG A 1 103 ? 1.701 -9.597 4.143 1.00 97.81 103 ARG A O 1
ATOM 842 N N . GLN A 1 104 ? 1.925 -8.105 5.802 1.00 97.38 104 GLN A N 1
ATOM 843 C CA . GLN A 1 104 ? 2.828 -8.946 6.601 1.00 97.38 104 GLN A CA 1
ATOM 844 C C . GLN A 1 104 ? 2.176 -10.250 7.084 1.00 97.38 104 GLN A C 1
ATOM 846 O O . GLN A 1 104 ? 2.867 -11.251 7.268 1.00 97.38 104 GLN A O 1
ATOM 851 N N . THR A 1 105 ? 0.852 -10.261 7.244 1.00 97.25 105 THR A N 1
ATOM 852 C CA . THR A 1 105 ? 0.064 -11.460 7.583 1.00 97.25 105 THR A CA 1
ATOM 853 C C . THR A 1 105 ? -0.448 -12.213 6.350 1.00 97.25 105 THR A C 1
ATOM 855 O O . THR A 1 105 ? -1.227 -13.154 6.484 1.00 97.25 105 THR A O 1
ATOM 858 N N . LYS A 1 106 ? -0.000 -11.835 5.141 1.00 96.81 106 LYS A N 1
ATOM 859 C CA . LYS A 1 106 ? -0.384 -12.426 3.844 1.00 96.81 106 LYS A CA 1
ATOM 860 C C . LYS A 1 106 ? -1.880 -12.337 3.514 1.00 96.81 106 LYS A C 1
ATOM 862 O O . LYS A 1 106 ? -2.381 -13.049 2.645 1.00 96.81 106 LYS A O 1
ATOM 867 N N . ARG A 1 107 ? -2.612 -11.430 4.164 1.00 98.19 107 ARG A N 1
ATOM 868 C CA . ARG A 1 107 ? -4.029 -11.132 3.888 1.00 98.19 107 ARG A CA 1
ATOM 869 C C . ARG A 1 107 ? -4.134 -10.118 2.750 1.00 98.19 107 ARG A C 1
ATOM 871 O O . ARG A 1 107 ? -4.633 -9.006 2.910 1.00 98.19 107 ARG A O 1
ATOM 878 N N . TYR A 1 108 ? -3.611 -10.503 1.589 1.00 97.81 108 TYR A N 1
ATOM 879 C CA . TYR A 1 108 ? -3.305 -9.583 0.495 1.00 97.81 108 TYR A CA 1
ATOM 880 C C . TYR A 1 108 ? -4.528 -8.865 -0.096 1.00 97.81 108 TYR A C 1
ATOM 882 O O . TYR A 1 108 ? -4.451 -7.675 -0.388 1.00 97.81 108 TYR A O 1
ATOM 890 N N . ALA A 1 109 ? -5.675 -9.540 -0.217 1.00 97.81 109 ALA A N 1
ATOM 891 C CA . ALA A 1 109 ? -6.903 -8.915 -0.721 1.00 97.81 109 ALA A CA 1
ATOM 892 C C . ALA A 1 109 ? -7.397 -7.783 0.199 1.00 97.81 109 ALA A C 1
ATOM 894 O O . ALA A 1 109 ? -7.764 -6.703 -0.260 1.00 97.81 109 ALA A O 1
ATOM 895 N N . GLU A 1 110 ? -7.352 -8.003 1.514 1.00 98.00 110 GLU A N 1
ATOM 896 C CA . GLU A 1 110 ? -7.732 -6.990 2.500 1.00 98.00 110 GLU A CA 1
ATOM 897 C C . GLU A 1 110 ? -6.696 -5.861 2.582 1.00 98.00 110 GLU A C 1
ATOM 899 O O . GLU A 1 110 ? -7.055 -4.707 2.837 1.00 98.00 110 GLU A O 1
ATOM 904 N N . ALA A 1 111 ? -5.416 -6.174 2.352 1.00 98.38 111 ALA A N 1
ATOM 905 C CA . ALA A 1 111 ? -4.354 -5.178 2.267 1.00 98.38 111 ALA A CA 1
ATOM 906 C C . ALA A 1 111 ? -4.578 -4.230 1.079 1.00 98.38 111 ALA A C 1
ATOM 908 O O . ALA A 1 111 ? -4.556 -3.014 1.268 1.00 98.38 111 ALA A O 1
ATOM 909 N N . LEU A 1 112 ? -4.891 -4.765 -0.111 1.00 98.31 112 LEU A N 1
ATOM 910 C CA . LEU A 1 112 ? -5.254 -3.961 -1.285 1.00 98.31 112 LEU A CA 1
ATOM 911 C C . LEU A 1 112 ? -6.462 -3.066 -1.000 1.00 98.31 112 LEU A C 1
ATOM 913 O O . LEU A 1 112 ? -6.377 -1.859 -1.208 1.00 98.31 112 LEU A O 1
ATOM 917 N N . ALA A 1 113 ? -7.534 -3.624 -0.428 1.00 98.19 113 ALA A N 1
ATOM 918 C CA . ALA A 1 113 ? -8.713 -2.842 -0.054 1.00 98.19 113 ALA A CA 1
ATOM 919 C C . ALA A 1 113 ? -8.380 -1.721 0.950 1.00 98.19 113 ALA A C 1
ATOM 921 O O . ALA A 1 113 ? -8.922 -0.618 0.864 1.00 98.19 113 ALA A O 1
ATOM 922 N N . SER A 1 114 ? -7.463 -1.978 1.888 1.00 98.31 114 SER A N 1
ATOM 923 C CA . SER A 1 114 ? -7.006 -0.973 2.853 1.00 98.31 114 SER A CA 1
ATOM 924 C C . SER A 1 114 ? -6.193 0.136 2.178 1.00 98.31 114 SER A C 1
ATOM 926 O O . SER A 1 114 ? -6.405 1.310 2.476 1.00 98.31 114 SER A O 1
ATOM 928 N N . TYR A 1 115 ? -5.318 -0.194 1.225 1.00 98.38 115 TYR A N 1
ATOM 929 C CA . TYR A 1 115 ? -4.601 0.818 0.447 1.00 98.38 115 TYR A CA 1
ATOM 930 C C . TYR A 1 115 ? -5.533 1.624 -0.462 1.00 98.38 115 TYR A C 1
ATOM 932 O O . TYR A 1 115 ? -5.376 2.840 -0.548 1.00 98.38 115 TYR A O 1
ATOM 940 N N . ASP A 1 116 ? -6.540 1.000 -1.073 1.00 98.00 116 ASP A N 1
ATOM 941 C CA . ASP A 1 116 ? -7.549 1.705 -1.871 1.00 98.00 116 ASP A CA 1
ATOM 942 C C . ASP A 1 116 ? -8.321 2.719 -1.010 1.00 98.00 116 ASP A C 1
ATOM 944 O O . ASP A 1 116 ? -8.496 3.871 -1.413 1.00 98.00 116 ASP A O 1
ATOM 948 N N . LYS A 1 117 ? -8.681 2.351 0.229 1.00 97.94 117 LYS A N 1
ATOM 949 C CA . LYS A 1 117 ? -9.252 3.293 1.208 1.00 97.94 117 LYS A CA 1
ATOM 950 C C . LYS A 1 117 ? -8.278 4.395 1.619 1.00 97.94 117 LYS A C 1
ATOM 952 O O . LYS A 1 117 ? -8.688 5.548 1.751 1.00 97.94 117 LYS A O 1
ATOM 957 N N . ALA A 1 118 ? -6.992 4.087 1.778 1.00 97.69 118 ALA A N 1
ATOM 958 C CA . ALA A 1 118 ? -5.977 5.103 2.053 1.00 97.69 118 ALA A CA 1
ATOM 959 C C . ALA A 1 118 ? -5.849 6.122 0.904 1.00 97.69 118 ALA A C 1
ATOM 961 O O . ALA A 1 118 ? -5.705 7.320 1.158 1.00 97.69 118 ALA A O 1
ATOM 962 N N . ILE A 1 119 ? -5.958 5.668 -0.350 1.00 97.38 119 ILE A N 1
ATOM 963 C CA . ILE A 1 119 ? -5.977 6.525 -1.544 1.00 97.38 119 ILE A CA 1
ATOM 964 C C . ILE A 1 119 ? -7.258 7.370 -1.575 1.00 97.38 119 ILE A C 1
ATOM 966 O O . ILE A 1 119 ? -7.168 8.583 -1.770 1.00 97.38 119 ILE A O 1
ATOM 970 N N . GLU A 1 120 ? -8.428 6.770 -1.338 1.00 97.00 120 GLU A N 1
ATOM 971 C CA . GLU A 1 120 ? -9.731 7.456 -1.312 1.00 97.00 120 GLU A CA 1
ATOM 972 C C . GLU A 1 120 ? -9.752 8.605 -0.291 1.00 97.00 120 GLU A C 1
ATOM 974 O O . GLU A 1 120 ? -10.150 9.723 -0.614 1.00 97.00 120 GLU A O 1
ATOM 979 N N . PHE A 1 121 ? -9.251 8.358 0.922 1.00 96.25 121 PHE A N 1
ATOM 980 C CA . PHE A 1 121 ? -9.254 9.331 2.019 1.00 96.25 121 PHE A CA 1
ATOM 981 C C . PHE A 1 121 ? -8.005 10.215 2.095 1.00 96.25 121 PHE A C 1
A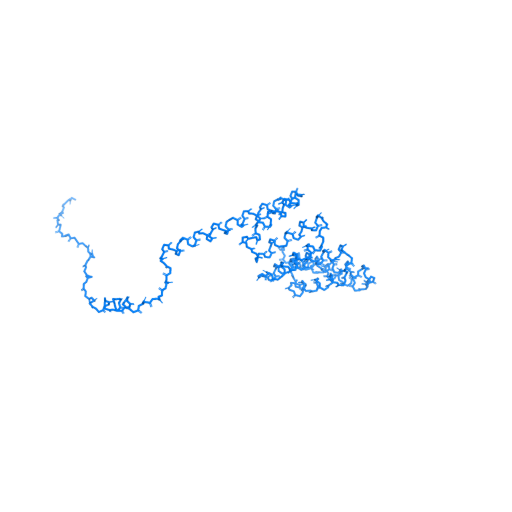TOM 983 O O . PHE A 1 121 ? -7.808 10.947 3.068 1.00 96.25 121 PHE A O 1
ATOM 990 N N . SER A 1 122 ? -7.133 10.158 1.092 1.00 93.38 122 SER A N 1
ATOM 991 C CA . SER A 1 122 ? -5.919 10.970 1.072 1.00 93.38 122 SER A CA 1
ATOM 992 C C . SER A 1 122 ? -6.248 12.464 0.952 1.00 93.38 122 SER A C 1
ATOM 994 O O . SER A 1 122 ? -6.752 12.938 -0.067 1.00 93.38 122 SER A O 1
ATOM 996 N N . ALA A 1 123 ? -5.935 13.221 2.006 1.00 91.06 123 ALA A N 1
ATOM 997 C CA . ALA A 1 123 ? -6.155 14.667 2.055 1.00 91.06 123 ALA A CA 1
ATOM 998 C C . ALA A 1 123 ? -5.036 15.470 1.370 1.00 91.06 123 ALA A C 1
ATOM 1000 O O . ALA A 1 123 ? -5.248 16.610 0.962 1.00 91.06 123 ALA A O 1
ATOM 1001 N N . THR A 1 124 ? -3.836 14.891 1.253 1.00 91.69 124 THR A N 1
ATOM 1002 C CA . THR A 1 124 ? -2.667 15.564 0.670 1.00 91.69 124 THR A CA 1
ATOM 1003 C C . THR A 1 124 ? -2.068 14.755 -0.478 1.00 91.69 124 THR A C 1
ATOM 1005 O O . THR A 1 124 ? -2.089 13.520 -0.422 1.00 91.69 124 THR A O 1
ATOM 1008 N N . PRO A 1 125 ? -1.446 15.420 -1.470 1.00 90.00 125 PRO A N 1
ATOM 1009 C CA . PRO A 1 125 ? -0.706 14.746 -2.536 1.00 90.00 125 PRO A CA 1
ATOM 1010 C C . PRO A 1 125 ? 0.324 13.744 -1.995 1.00 90.00 125 PRO A C 1
ATOM 1012 O O . PRO A 1 125 ? 0.424 12.626 -2.487 1.00 90.00 125 PRO A O 1
ATOM 1015 N N . ILE A 1 126 ? 1.029 14.106 -0.918 1.00 89.44 126 ILE A N 1
ATOM 1016 C CA . ILE A 1 126 ? 2.053 13.260 -0.289 1.00 89.44 126 ILE A CA 1
ATOM 1017 C C . ILE A 1 126 ? 1.439 11.976 0.288 1.00 89.44 126 ILE A C 1
ATOM 1019 O O . ILE A 1 126 ? 1.951 10.890 0.030 1.00 89.44 126 ILE A O 1
ATOM 1023 N N . SER A 1 127 ? 0.324 12.074 1.019 1.00 91.12 127 SER A N 1
ATOM 1024 C CA . SER A 1 127 ? -0.348 10.887 1.574 1.00 91.12 127 SER A CA 1
ATOM 1025 C C . SER A 1 127 ? -0.926 9.979 0.483 1.00 91.12 127 SER A C 1
ATOM 1027 O O . SER A 1 127 ? -0.819 8.758 0.572 1.00 91.12 127 SER A O 1
ATOM 1029 N N . ARG A 1 128 ? -1.473 10.564 -0.593 1.00 94.12 128 ARG A N 1
ATOM 1030 C CA . ARG A 1 128 ? -1.961 9.813 -1.759 1.00 94.12 128 ARG A CA 1
ATOM 1031 C C . ARG A 1 128 ? -0.832 9.050 -2.440 1.00 94.12 128 ARG A C 1
ATOM 1033 O O . ARG A 1 128 ? -0.973 7.873 -2.752 1.00 94.12 128 ARG A O 1
ATOM 1040 N N . TYR A 1 129 ? 0.289 9.733 -2.644 1.00 93.50 129 TYR A N 1
ATOM 1041 C CA . TYR A 1 129 ? 1.505 9.169 -3.209 1.00 93.50 129 TYR A CA 1
ATOM 1042 C C . TYR A 1 129 ? 2.027 7.980 -2.383 1.00 93.50 129 TYR A C 1
ATOM 1044 O O . TYR A 1 129 ? 2.337 6.935 -2.951 1.00 93.50 129 TYR A O 1
ATOM 1052 N N . GLN A 1 130 ? 2.079 8.106 -1.052 1.00 92.88 130 GLN A N 1
ATOM 1053 C CA . GLN A 1 130 ? 2.525 7.028 -0.160 1.00 92.88 130 GLN A CA 1
ATOM 1054 C C . GLN A 1 130 ? 1.624 5.790 -0.259 1.00 92.88 130 GLN A C 1
ATOM 1056 O O . GLN A 1 130 ? 2.133 4.676 -0.384 1.00 92.88 130 GLN A O 1
ATOM 1061 N N . ALA A 1 131 ? 0.304 5.986 -0.282 1.00 96.00 131 ALA A N 1
ATOM 1062 C CA . ALA A 1 131 ? -0.653 4.895 -0.426 1.00 96.00 131 ALA A CA 1
ATOM 1063 C C . ALA A 1 131 ? -0.565 4.209 -1.804 1.00 96.00 131 ALA A C 1
ATOM 1065 O O . ALA A 1 131 ? -0.583 2.981 -1.878 1.00 96.00 131 ALA A O 1
ATOM 1066 N N . LEU A 1 132 ? -0.394 4.975 -2.891 1.00 97.12 132 LEU A N 1
ATOM 1067 C CA . LEU A 1 132 ? -0.171 4.432 -4.240 1.00 97.12 132 LEU A CA 1
ATOM 1068 C C . LEU A 1 132 ? 1.124 3.618 -4.331 1.00 97.12 132 LEU A C 1
ATOM 1070 O O . LEU A 1 132 ? 1.123 2.540 -4.921 1.00 97.12 132 LEU A O 1
ATOM 1074 N N . ASN A 1 133 ? 2.208 4.096 -3.715 1.00 95.75 133 ASN A N 1
ATOM 1075 C CA . ASN A 1 133 ? 3.465 3.355 -3.642 1.00 95.75 133 ASN A CA 1
ATOM 1076 C C . ASN A 1 133 ? 3.298 2.032 -2.876 1.00 95.75 133 ASN A C 1
ATOM 1078 O O . ASN A 1 133 ? 3.722 0.984 -3.359 1.00 95.75 133 ASN A O 1
ATOM 1082 N N . ALA A 1 134 ? 2.645 2.065 -1.710 1.00 96.88 134 ALA A N 1
ATOM 1083 C CA . ALA A 1 134 ? 2.395 0.866 -0.909 1.00 96.88 134 ALA A CA 1
ATOM 1084 C C . ALA A 1 134 ? 1.536 -0.161 -1.669 1.00 96.88 134 ALA A C 1
ATOM 1086 O O . ALA A 1 134 ? 1.870 -1.348 -1.698 1.00 96.88 134 ALA A O 1
ATOM 1087 N N . ARG A 1 135 ? 0.494 0.309 -2.369 1.00 98.00 135 ARG A N 1
ATOM 1088 C CA . ARG A 1 135 ? -0.337 -0.510 -3.261 1.00 98.00 135 ARG A CA 1
ATOM 1089 C C . ARG A 1 135 ? 0.478 -1.122 -4.402 1.00 98.00 135 ARG A C 1
ATOM 1091 O O . ARG A 1 135 ? 0.381 -2.324 -4.624 1.00 98.00 135 ARG A O 1
ATOM 1098 N N . GLY A 1 136 ? 1.290 -0.324 -5.098 1.00 97.56 136 GLY A N 1
ATOM 1099 C CA . GLY A 1 136 ? 2.155 -0.795 -6.185 1.00 97.56 136 GLY A CA 1
ATOM 1100 C C . GLY A 1 136 ? 3.153 -1.857 -5.721 1.00 97.56 136 GLY A C 1
ATOM 1101 O O . GLY A 1 136 ? 3.317 -2.876 -6.385 1.00 97.56 136 GLY A O 1
ATOM 1102 N N . ALA A 1 137 ? 3.744 -1.675 -4.536 1.00 97.06 137 ALA A N 1
ATOM 1103 C CA . ALA A 1 137 ? 4.670 -2.646 -3.953 1.00 97.06 137 ALA A CA 1
ATOM 1104 C C . ALA A 1 137 ? 3.988 -3.983 -3.628 1.00 97.06 137 ALA A C 1
ATOM 1106 O O . ALA A 1 137 ? 4.565 -5.040 -3.867 1.00 97.06 137 ALA A O 1
ATOM 1107 N N . LEU A 1 138 ? 2.751 -3.949 -3.121 1.00 97.81 138 LEU A N 1
ATOM 1108 C CA . LEU A 1 138 ? 1.974 -5.168 -2.906 1.00 97.81 138 LEU A CA 1
ATOM 1109 C C . LEU A 1 138 ? 1.605 -5.850 -4.234 1.00 97.81 138 LEU A C 1
ATOM 1111 O O . LEU A 1 138 ? 1.704 -7.064 -4.346 1.00 97.81 138 LEU A O 1
ATOM 1115 N N . LEU A 1 139 ? 1.218 -5.089 -5.258 1.00 98.00 139 LEU A N 1
ATOM 1116 C CA . LEU A 1 139 ? 0.896 -5.651 -6.575 1.00 98.00 139 LEU A CA 1
ATOM 1117 C C . LEU A 1 139 ? 2.109 -6.303 -7.245 1.00 98.00 139 LEU A C 1
ATOM 1119 O O . LEU A 1 139 ? 1.965 -7.360 -7.851 1.00 98.00 139 LEU A O 1
ATOM 1123 N N . LEU A 1 140 ? 3.302 -5.726 -7.067 1.00 96.44 140 LEU A N 1
ATOM 1124 C CA . LEU A 1 140 ? 4.561 -6.354 -7.467 1.00 96.44 140 LEU A CA 1
ATOM 1125 C C . LEU A 1 140 ? 4.785 -7.708 -6.781 1.00 96.44 140 LEU A C 1
ATOM 1127 O O . LEU A 1 140 ? 5.191 -8.658 -7.446 1.00 96.44 140 LEU A O 1
ATOM 1131 N N . GLU A 1 141 ? 4.538 -7.796 -5.469 1.00 95.75 141 GLU A N 1
ATOM 1132 C CA . GLU A 1 141 ? 4.653 -9.046 -4.698 1.00 95.75 141 GLU A CA 1
ATOM 1133 C C . GLU A 1 141 ? 3.646 -10.103 -5.174 1.00 95.75 141 GLU A C 1
ATOM 1135 O O . GLU A 1 141 ? 3.960 -11.289 -5.196 1.00 95.75 141 GLU A O 1
ATOM 1140 N N . LEU A 1 142 ? 2.461 -9.666 -5.605 1.00 96.88 142 LEU A N 1
ATOM 1141 C CA . LEU A 1 142 ? 1.409 -10.517 -6.168 1.00 96.88 142 LEU A CA 1
ATOM 1142 C C . LEU A 1 142 ? 1.600 -10.842 -7.657 1.00 96.88 142 LEU A C 1
ATOM 1144 O O . LEU A 1 142 ? 0.709 -11.435 -8.259 1.00 96.88 142 LEU A O 1
ATOM 1148 N N . GLU A 1 143 ? 2.721 -10.431 -8.253 1.00 96.69 143 GLU A N 1
ATOM 1149 C CA . GLU A 1 143 ? 3.035 -10.602 -9.678 1.00 96.69 143 GLU A CA 1
ATOM 1150 C C . GLU A 1 143 ? 2.036 -9.938 -10.644 1.00 96.69 143 GLU A C 1
ATOM 1152 O O . GLU A 1 143 ? 2.046 -10.197 -11.845 1.00 96.69 143 GLU A O 1
ATOM 1157 N N . ASN A 1 144 ? 1.204 -9.023 -10.143 1.00 97.50 144 ASN A N 1
ATOM 1158 C CA . ASN A 1 144 ? 0.311 -8.211 -10.959 1.00 97.50 144 ASN A CA 1
ATOM 1159 C C . ASN A 1 144 ? 1.049 -6.947 -11.417 1.00 97.50 144 ASN A C 1
ATOM 1161 O O . ASN A 1 144 ? 0.888 -5.849 -10.872 1.00 97.50 144 ASN A O 1
ATOM 1165 N N . TYR A 1 145 ? 1.949 -7.139 -12.379 1.00 97.62 145 TYR A N 1
ATOM 1166 C CA . TYR A 1 145 ? 2.915 -6.126 -12.781 1.00 97.62 145 TYR A CA 1
ATOM 1167 C C . TYR A 1 145 ? 2.264 -4.947 -13.510 1.00 97.62 145 TYR A C 1
ATOM 1169 O O . TYR A 1 145 ? 2.657 -3.807 -13.278 1.00 97.62 145 TYR A O 1
ATOM 1177 N N . GLU A 1 146 ? 1.255 -5.178 -14.344 1.00 96.69 146 GLU A N 1
ATOM 1178 C CA . GLU A 1 146 ? 0.541 -4.138 -15.087 1.00 96.69 146 GLU A CA 1
ATOM 1179 C C . GLU A 1 146 ? -0.178 -3.161 -14.149 1.00 96.69 146 GLU A C 1
ATOM 1181 O O . GLU A 1 146 ? -0.018 -1.943 -14.282 1.00 96.69 146 GLU A O 1
ATOM 1186 N N . ASP A 1 147 ? -0.897 -3.670 -13.146 1.00 96.69 147 ASP A N 1
ATOM 1187 C CA . ASP A 1 147 ? -1.555 -2.812 -12.158 1.00 96.69 147 ASP A CA 1
ATOM 1188 C C . ASP A 1 147 ? -0.536 -2.115 -11.243 1.00 96.69 147 ASP A C 1
ATOM 1190 O O . ASP A 1 147 ? -0.770 -0.984 -10.799 1.00 96.69 147 ASP A O 1
ATOM 1194 N N . ALA A 1 148 ? 0.608 -2.756 -10.969 1.00 97.75 148 ALA A N 1
ATOM 1195 C CA . ALA A 1 148 ? 1.707 -2.127 -10.241 1.00 97.75 148 ALA A CA 1
ATOM 1196 C C . ALA A 1 148 ? 2.286 -0.937 -11.022 1.00 97.75 148 ALA A C 1
ATOM 1198 O O . ALA A 1 148 ? 2.474 0.137 -10.447 1.00 97.75 148 ALA A O 1
ATOM 1199 N N . LEU A 1 149 ? 2.503 -1.087 -12.336 1.00 97.75 149 LEU A N 1
ATOM 1200 C CA . LEU A 1 149 ? 2.939 0.004 -13.213 1.00 97.75 149 LEU A CA 1
ATOM 1201 C C . LEU A 1 149 ? 1.956 1.174 -13.169 1.00 97.75 149 LEU A C 1
ATOM 1203 O O . LEU A 1 149 ? 2.383 2.307 -12.956 1.00 97.75 149 LEU A O 1
ATOM 1207 N N . ALA A 1 150 ? 0.653 0.901 -13.280 1.00 97.44 150 ALA A N 1
ATOM 1208 C CA . ALA A 1 150 ? -0.378 1.933 -13.198 1.00 97.44 150 ALA A CA 1
ATOM 1209 C C . ALA A 1 150 ? -0.369 2.659 -11.838 1.00 97.44 150 ALA A C 1
ATOM 1211 O O . ALA A 1 150 ? -0.504 3.884 -11.776 1.00 97.44 150 ALA A O 1
ATOM 1212 N N . ALA A 1 151 ? -0.173 1.930 -10.734 1.00 96.94 151 ALA A N 1
ATOM 1213 C CA . ALA A 1 151 ? -0.051 2.530 -9.406 1.00 96.94 151 ALA A CA 1
ATOM 1214 C C . ALA A 1 151 ? 1.183 3.444 -9.297 1.00 96.94 151 ALA A C 1
ATOM 1216 O O . ALA A 1 151 ? 1.080 4.557 -8.772 1.00 96.94 151 ALA A O 1
ATOM 1217 N N . TYR A 1 152 ? 2.330 3.013 -9.829 1.00 96.94 152 TYR A N 1
ATOM 1218 C CA . TYR A 1 152 ? 3.556 3.811 -9.840 1.00 96.94 152 TYR A CA 1
ATOM 1219 C C . TYR A 1 152 ? 3.479 5.024 -10.764 1.00 96.94 152 TYR A C 1
ATOM 1221 O O . TYR A 1 152 ? 3.970 6.090 -10.393 1.00 96.94 152 TYR A O 1
ATOM 1229 N N . ASP A 1 153 ? 2.813 4.911 -11.911 1.00 96.56 153 ASP A N 1
ATOM 1230 C CA . ASP A 1 153 ? 2.556 6.041 -12.806 1.00 96.56 153 ASP A CA 1
ATOM 1231 C C . ASP A 1 153 ? 1.691 7.105 -12.137 1.00 96.56 153 ASP A C 1
ATOM 1233 O O . ASP A 1 153 ? 2.039 8.287 -12.140 1.00 96.56 153 ASP A O 1
ATOM 1237 N N . ASN A 1 154 ? 0.624 6.683 -11.457 1.00 95.62 154 ASN A N 1
ATOM 1238 C CA . ASN A 1 154 ? -0.207 7.587 -10.666 1.00 95.62 154 ASN A CA 1
ATOM 1239 C C . ASN A 1 154 ? 0.585 8.251 -9.527 1.00 95.62 154 ASN A C 1
ATOM 1241 O O . ASN A 1 154 ? 0.379 9.430 -9.238 1.00 95.62 154 ASN A O 1
ATOM 1245 N N . ALA A 1 155 ? 1.510 7.530 -8.884 1.00 94.69 155 ALA A N 1
ATOM 1246 C CA . ALA A 1 155 ? 2.369 8.098 -7.847 1.00 94.69 155 ALA A CA 1
ATOM 1247 C C . ALA A 1 155 ? 3.348 9.140 -8.429 1.00 94.69 155 ALA A C 1
ATOM 1249 O O . ALA A 1 155 ? 3.463 10.252 -7.907 1.00 94.69 155 ALA A O 1
ATOM 1250 N N . LEU A 1 156 ? 4.021 8.823 -9.537 1.00 93.88 156 LEU A N 1
ATOM 1251 C CA . LEU A 1 156 ? 4.968 9.727 -10.199 1.00 93.88 156 LEU A CA 1
ATOM 1252 C C . LEU A 1 156 ? 4.291 10.968 -10.787 1.00 93.88 156 LEU A C 1
ATOM 1254 O O . LEU A 1 156 ? 4.894 12.038 -10.769 1.00 93.88 156 LEU A O 1
ATOM 1258 N N . ALA A 1 157 ? 3.035 10.866 -11.230 1.00 93.75 157 ALA A N 1
ATOM 1259 C CA . ALA A 1 157 ? 2.250 12.019 -11.667 1.00 93.75 157 ALA A CA 1
ATOM 1260 C C . ALA A 1 157 ? 2.023 13.040 -10.537 1.00 93.75 157 ALA A C 1
ATOM 1262 O O . ALA A 1 157 ? 1.956 14.241 -10.791 1.00 93.75 157 ALA A O 1
ATOM 1263 N N . ILE A 1 158 ? 1.936 12.577 -9.285 1.00 91.19 158 ILE A N 1
ATOM 1264 C CA . ILE A 1 158 ? 1.758 13.447 -8.118 1.00 91.19 158 ILE A CA 1
ATOM 1265 C C . ILE A 1 158 ? 3.073 14.115 -7.713 1.00 91.19 158 ILE A C 1
ATOM 1267 O O . ILE A 1 158 ? 3.097 15.305 -7.400 1.00 91.19 158 ILE A O 1
ATOM 1271 N N . CYS A 1 159 ? 4.163 13.346 -7.669 1.00 85.62 159 CYS A N 1
ATOM 1272 C CA . CYS A 1 159 ? 5.448 13.828 -7.175 1.00 85.62 159 CYS A CA 1
ATOM 1273 C C . CYS A 1 159 ? 6.600 13.402 -8.102 1.00 85.62 159 CYS A C 1
ATOM 1275 O O . CYS A 1 159 ? 7.397 12.535 -7.738 1.00 85.62 159 CYS A O 1
ATOM 1277 N N . PRO A 1 160 ? 6.729 14.020 -9.293 1.00 85.88 160 PRO A N 1
ATOM 1278 C CA . PRO A 1 160 ? 7.708 13.593 -10.299 1.00 85.88 160 PRO A CA 1
ATOM 1279 C C . PRO A 1 160 ? 9.160 13.906 -9.909 1.00 85.88 160 PRO A C 1
ATOM 1281 O O . PRO A 1 160 ? 10.091 13.272 -10.407 1.00 85.88 160 PRO A O 1
ATOM 1284 N N . ASN A 1 161 ? 9.360 14.886 -9.023 1.00 83.31 161 ASN A N 1
ATOM 1285 C CA . ASN A 1 161 ? 10.671 15.381 -8.584 1.00 83.31 161 ASN A CA 1
ATOM 1286 C C . ASN A 1 161 ? 10.848 15.308 -7.057 1.00 83.31 161 ASN A C 1
ATOM 1288 O O . ASN A 1 161 ? 11.699 15.997 -6.497 1.00 83.31 161 ASN A O 1
ATOM 1292 N N . GLY A 1 162 ? 10.014 14.527 -6.367 1.00 82.44 162 GLY A N 1
ATOM 1293 C CA . GLY A 1 162 ? 10.139 14.341 -4.925 1.00 82.44 162 GLY A CA 1
ATOM 1294 C C . GLY A 1 162 ? 11.360 13.516 -4.545 1.00 82.44 162 GLY A C 1
ATOM 12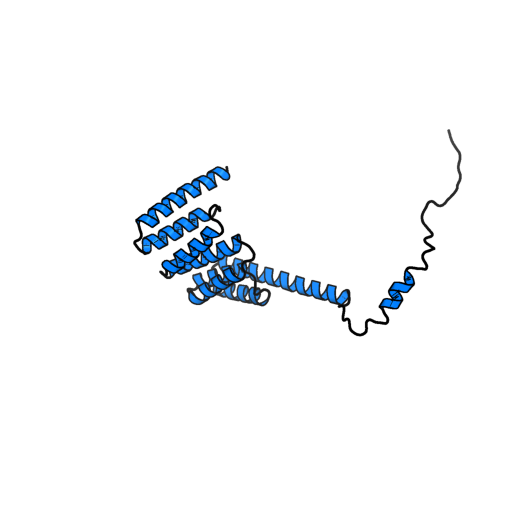95 O O . GLY A 1 162 ? 11.852 12.720 -5.339 1.00 82.44 162 GLY A O 1
ATOM 1296 N N . MET A 1 163 ? 11.778 13.626 -3.283 1.00 84.69 163 MET A N 1
ATOM 1297 C CA . MET A 1 163 ? 12.866 12.818 -2.714 1.00 84.69 163 MET A CA 1
ATOM 1298 C C . MET A 1 163 ? 12.658 11.308 -2.912 1.00 84.69 163 MET A C 1
ATOM 1300 O O . MET A 1 163 ? 13.617 10.573 -3.107 1.00 84.69 163 MET A O 1
ATOM 1304 N N . ALA A 1 164 ? 11.408 10.844 -2.899 1.00 86.06 164 ALA A N 1
ATOM 1305 C CA . ALA A 1 164 ? 11.071 9.436 -3.075 1.00 86.06 164 ALA A CA 1
ATOM 1306 C C . ALA A 1 164 ? 10.821 9.032 -4.548 1.00 86.06 164 ALA A C 1
ATOM 1308 O O . ALA A 1 164 ? 10.623 7.853 -4.830 1.00 86.06 164 ALA A O 1
ATOM 1309 N N . ALA A 1 165 ? 10.852 9.967 -5.508 1.00 90.25 165 ALA A N 1
ATOM 1310 C CA . ALA A 1 165 ? 10.641 9.665 -6.928 1.00 90.25 165 ALA A CA 1
ATOM 1311 C C . ALA A 1 165 ? 11.653 8.653 -7.513 1.00 90.25 165 ALA A C 1
ATOM 1313 O O . ALA A 1 165 ? 11.204 7.758 -8.232 1.00 90.25 165 ALA A O 1
ATOM 1314 N N . PRO A 1 166 ? 12.966 8.706 -7.187 1.00 93.06 166 PRO A N 1
ATOM 1315 C CA . PRO A 1 166 ? 13.931 7.699 -7.639 1.00 93.06 166 PRO A CA 1
ATOM 1316 C C . PRO A 1 166 ? 13.537 6.270 -7.251 1.00 93.06 166 PRO A C 1
ATOM 1318 O O . PRO A 1 166 ? 13.538 5.382 -8.096 1.00 93.06 166 PRO A O 1
ATOM 1321 N N . HIS A 1 167 ? 13.103 6.070 -6.004 1.00 92.69 167 HIS A N 1
ATOM 1322 C CA . HIS A 1 167 ? 12.660 4.764 -5.514 1.00 92.69 167 HIS A CA 1
ATOM 1323 C C . HIS A 1 167 ? 11.454 4.228 -6.305 1.00 92.69 167 HIS A C 1
ATOM 1325 O O . HIS A 1 167 ? 11.388 3.045 -6.619 1.00 92.69 167 HIS A O 1
ATOM 1331 N N . ILE A 1 168 ? 10.493 5.082 -6.675 1.00 94.56 168 ILE A N 1
ATOM 1332 C CA . ILE A 1 168 ? 9.333 4.640 -7.472 1.00 94.56 168 ILE A CA 1
ATOM 1333 C C . ILE A 1 168 ? 9.736 4.256 -8.892 1.00 94.56 168 ILE A C 1
ATOM 1335 O O . ILE A 1 168 ? 9.227 3.272 -9.421 1.00 94.56 168 ILE A O 1
ATOM 1339 N N . LEU A 1 169 ? 10.642 5.019 -9.508 1.00 95.56 169 LEU A N 1
ATOM 1340 C CA . LEU A 1 169 ? 11.171 4.697 -10.834 1.00 95.56 169 LEU A CA 1
ATOM 1341 C C . LEU A 1 169 ? 11.909 3.358 -10.823 1.00 95.56 169 LEU A C 1
ATOM 1343 O O . LEU A 1 169 ? 11.728 2.566 -11.743 1.00 95.56 169 LEU A O 1
ATOM 1347 N N . GLU A 1 170 ? 12.662 3.075 -9.760 1.00 95.62 170 GLU A N 1
ATOM 1348 C CA . GLU A 1 170 ? 13.309 1.780 -9.554 1.00 95.62 170 GLU A CA 1
ATOM 1349 C C . GLU A 1 170 ? 12.279 0.648 -9.446 1.00 95.62 170 GLU A C 1
ATOM 1351 O O . GLU A 1 170 ? 12.357 -0.327 -10.193 1.00 95.62 170 GLU A O 1
ATOM 1356 N N . MET A 1 171 ? 11.257 0.793 -8.595 1.00 96.25 171 MET A N 1
ATOM 1357 C CA . MET A 1 171 ? 10.202 -0.220 -8.465 1.00 96.25 171 MET A CA 1
ATOM 1358 C C . MET A 1 171 ? 9.436 -0.434 -9.779 1.00 96.25 171 MET A C 1
ATOM 1360 O O . MET A 1 171 ? 9.137 -1.570 -10.156 1.00 96.25 171 MET A O 1
ATOM 1364 N N . LYS A 1 172 ? 9.175 0.642 -10.529 1.00 96.75 172 LYS A N 1
ATOM 1365 C CA . LYS A 1 172 ? 8.573 0.575 -11.864 1.00 96.75 172 LYS A CA 1
ATOM 1366 C C . LYS A 1 172 ? 9.493 -0.143 -12.865 1.00 96.75 172 LYS A C 1
ATOM 1368 O O . LYS A 1 172 ? 9.017 -0.966 -13.645 1.00 96.75 172 LYS A O 1
ATOM 1373 N N . GLY A 1 173 ? 10.804 0.100 -12.817 1.00 97.19 173 GLY A N 1
ATOM 1374 C CA . GLY A 1 173 ? 11.806 -0.619 -13.612 1.00 97.19 173 GLY A CA 1
ATOM 1375 C C . GLY A 1 173 ? 11.859 -2.115 -13.283 1.00 97.19 173 GLY A C 1
ATOM 1376 O O . GLY A 1 173 ? 11.944 -2.950 -14.188 1.00 97.19 173 GLY A O 1
ATOM 1377 N N . ILE A 1 174 ? 11.713 -2.481 -12.005 1.00 96.88 174 ILE A N 1
ATOM 1378 C CA . ILE A 1 174 ? 11.591 -3.883 -11.574 1.00 96.88 174 ILE A CA 1
ATOM 1379 C C . ILE A 1 174 ? 10.328 -4.516 -12.169 1.00 96.88 174 ILE A C 1
ATOM 1381 O O . ILE A 1 174 ? 10.421 -5.603 -12.740 1.00 96.88 174 ILE A O 1
ATOM 1385 N N . ALA A 1 175 ? 9.175 -3.841 -12.104 1.00 97.25 175 ALA A N 1
ATOM 1386 C CA . ALA A 1 175 ? 7.929 -4.324 -12.709 1.00 97.25 175 ALA A CA 1
ATOM 1387 C C . ALA A 1 175 ? 8.087 -4.584 -14.222 1.00 97.25 175 ALA A C 1
ATOM 1389 O O . ALA A 1 175 ? 7.749 -5.662 -14.710 1.00 97.25 175 ALA A O 1
ATOM 1390 N N . LEU A 1 176 ? 8.681 -3.640 -14.962 1.00 97.38 176 LEU A N 1
ATOM 1391 C CA . LEU A 1 176 ? 8.954 -3.795 -16.399 1.00 97.38 176 LEU A CA 1
ATOM 1392 C C . LEU A 1 176 ? 9.917 -4.948 -16.699 1.00 97.38 176 LEU A C 1
ATOM 1394 O O . LEU A 1 176 ? 9.710 -5.696 -17.655 1.00 97.38 176 LEU A O 1
ATOM 1398 N N . SER A 1 177 ? 10.941 -5.128 -15.865 1.00 97.06 177 SER A N 1
ATOM 1399 C CA . SER A 1 177 ? 11.896 -6.231 -16.004 1.00 97.06 177 SER A CA 1
ATOM 1400 C C . SER A 1 177 ? 11.211 -7.590 -15.853 1.00 97.06 177 SER A C 1
ATOM 1402 O O . SER A 1 177 ? 11.517 -8.524 -16.599 1.00 97.06 177 SER A O 1
ATOM 1404 N N . ARG A 1 178 ? 10.246 -7.703 -14.928 1.00 96.69 178 ARG A N 1
ATOM 1405 C CA . ARG A 1 178 ? 9.426 -8.914 -14.754 1.00 96.69 178 ARG A CA 1
ATOM 1406 C C . ARG A 1 178 ? 8.533 -9.185 -15.966 1.00 96.69 178 ARG A C 1
ATOM 1408 O O . ARG A 1 178 ? 8.398 -10.338 -16.363 1.00 96.69 178 ARG A O 1
ATOM 1415 N N . LEU A 1 179 ? 8.051 -8.131 -16.623 1.00 96.69 179 LEU A N 1
ATOM 1416 C CA . LEU A 1 179 ? 7.318 -8.193 -17.894 1.00 96.69 179 LEU A CA 1
ATOM 1417 C C . LEU A 1 179 ? 8.205 -8.367 -19.138 1.00 96.69 179 LEU A C 1
ATOM 1419 O O . LEU A 1 179 ? 7.700 -8.288 -20.255 1.00 96.69 179 LEU A O 1
ATOM 1423 N N . ARG A 1 180 ? 9.518 -8.600 -18.984 1.00 96.62 180 ARG A N 1
ATOM 1424 C CA . ARG A 1 180 ? 10.487 -8.740 -20.094 1.00 96.62 180 ARG A CA 1
ATOM 1425 C C . ARG A 1 180 ? 10.662 -7.473 -20.950 1.00 96.62 180 ARG A C 1
ATOM 1427 O O . ARG A 1 180 ? 11.266 -7.542 -22.018 1.00 96.62 180 ARG A O 1
ATOM 1434 N N . ARG A 1 181 ? 10.189 -6.314 -20.485 1.00 97.50 181 ARG A N 1
ATOM 1435 C CA . ARG A 1 181 ? 10.324 -5.004 -21.150 1.00 97.50 181 ARG A CA 1
ATOM 1436 C C . ARG A 1 181 ? 11.636 -4.338 -20.735 1.00 97.50 181 ARG A C 1
ATOM 1438 O O . ARG A 1 181 ? 11.651 -3.312 -20.058 1.00 97.50 181 ARG A O 1
ATOM 1445 N N . TYR A 1 182 ? 12.747 -4.982 -21.082 1.00 96.94 182 TYR A N 1
ATOM 1446 C CA . TYR A 1 182 ? 14.071 -4.633 -20.559 1.00 96.94 182 TYR A CA 1
ATOM 1447 C C . TYR A 1 182 ? 14.580 -3.267 -21.021 1.00 96.94 182 TYR A C 1
ATOM 1449 O O . TYR A 1 182 ? 15.177 -2.556 -20.217 1.00 96.94 182 TYR A O 1
ATOM 1457 N N . ASP A 1 183 ? 14.299 -2.877 -22.266 1.00 96.62 183 ASP A N 1
ATOM 1458 C CA . ASP A 1 183 ? 14.738 -1.585 -22.807 1.00 96.62 183 ASP A CA 1
ATOM 1459 C C . ASP A 1 183 ? 14.114 -0.420 -22.029 1.00 96.62 183 ASP A C 1
ATOM 1461 O O . ASP A 1 183 ? 14.795 0.517 -21.618 1.00 96.62 183 ASP A O 1
ATOM 1465 N N . GLU A 1 184 ? 12.814 -0.515 -21.743 1.00 95.81 184 GLU A N 1
ATOM 1466 C CA . GLU A 1 184 ? 12.106 0.486 -20.945 1.00 95.81 184 GLU A CA 1
ATOM 1467 C C . GLU A 1 184 ? 12.557 0.474 -19.479 1.00 95.81 184 GLU A C 1
ATOM 1469 O O . GLU A 1 184 ? 12.674 1.532 -18.860 1.00 95.81 184 GLU A O 1
ATOM 1474 N N . ALA A 1 185 ? 12.846 -0.705 -18.919 1.00 96.94 185 ALA A N 1
ATOM 1475 C CA . ALA A 1 185 ? 13.368 -0.822 -17.561 1.00 96.94 185 ALA A CA 1
ATOM 1476 C C . ALA A 1 185 ? 14.741 -0.149 -17.410 1.00 96.94 185 ALA A C 1
ATOM 1478 O O . ALA A 1 185 ? 14.944 0.594 -16.451 1.00 96.94 185 ALA A O 1
ATOM 1479 N N . ALA A 1 186 ? 15.654 -0.358 -18.365 1.00 96.50 186 ALA A N 1
ATOM 1480 C CA . ALA A 1 186 ? 16.984 0.252 -18.361 1.00 96.50 186 ALA A CA 1
ATOM 1481 C C . ALA A 1 186 ? 16.899 1.786 -18.337 1.00 96.50 186 ALA A C 1
ATOM 1483 O O . ALA A 1 186 ? 17.509 2.424 -17.479 1.00 96.50 186 ALA A O 1
ATOM 1484 N N . VAL A 1 187 ? 16.041 2.366 -19.185 1.00 96.94 187 VAL A N 1
ATOM 1485 C CA . VAL A 1 187 ? 15.792 3.817 -19.202 1.00 96.94 187 VAL A CA 1
ATOM 1486 C C . VAL A 1 187 ? 15.289 4.319 -17.845 1.00 96.94 187 VAL A C 1
ATOM 1488 O O . VAL A 1 187 ? 15.711 5.384 -17.385 1.00 96.94 187 VAL A O 1
ATOM 1491 N N . LEU A 1 188 ? 14.400 3.577 -17.174 1.00 95.50 188 LEU A N 1
ATOM 1492 C CA . LEU A 1 188 ? 13.910 3.970 -15.851 1.00 95.50 188 LEU A CA 1
ATOM 1493 C C . LEU A 1 188 ? 14.991 3.898 -14.773 1.00 95.50 188 LEU A C 1
ATOM 1495 O O . LEU A 1 188 ? 15.026 4.792 -13.928 1.00 95.50 188 LEU A O 1
ATOM 1499 N N . PHE A 1 189 ? 15.869 2.893 -14.798 1.00 96.25 189 PHE A N 1
ATOM 1500 C CA . PHE A 1 189 ? 16.977 2.798 -13.844 1.00 96.25 189 PHE A CA 1
ATOM 1501 C C . PHE A 1 189 ? 17.972 3.951 -14.015 1.00 96.25 189 PHE A C 1
ATOM 1503 O O . PHE A 1 189 ? 18.327 4.596 -13.025 1.00 96.25 189 PHE A O 1
ATOM 1510 N N . ASP A 1 190 ? 18.330 4.290 -15.254 1.00 96.44 190 ASP A N 1
ATOM 1511 C CA . ASP A 1 190 ? 19.191 5.442 -15.546 1.00 96.44 190 ASP A CA 1
ATOM 1512 C C . ASP A 1 190 ? 18.540 6.755 -15.085 1.00 96.44 190 ASP A C 1
ATOM 1514 O O . ASP A 1 190 ? 19.171 7.597 -14.438 1.00 96.44 190 ASP A O 1
ATOM 1518 N N . THR A 1 191 ? 17.236 6.908 -15.343 1.00 94.88 191 THR A N 1
ATOM 1519 C CA . THR A 1 191 ? 16.459 8.080 -14.913 1.00 94.88 191 THR A CA 1
ATOM 1520 C C . THR A 1 191 ? 16.363 8.173 -13.388 1.00 94.88 191 THR A C 1
ATOM 1522 O O . THR A 1 191 ? 16.460 9.268 -12.825 1.00 94.88 191 THR A O 1
ATOM 1525 N N . ALA A 1 192 ? 16.172 7.043 -12.701 1.00 94.50 192 ALA A N 1
ATOM 1526 C CA . ALA A 1 192 ? 16.128 6.974 -11.245 1.00 94.50 192 ALA A CA 1
ATOM 1527 C C . ALA A 1 192 ? 17.462 7.426 -10.642 1.00 94.50 192 ALA A C 1
ATOM 1529 O O . ALA A 1 192 ? 17.475 8.277 -9.749 1.00 94.50 192 ALA A O 1
ATOM 1530 N N . TYR A 1 193 ? 18.576 6.919 -11.176 1.00 93.31 193 TYR A N 1
ATOM 1531 C CA . TYR A 1 193 ? 19.919 7.282 -10.735 1.00 93.31 193 TYR A CA 1
ATOM 1532 C C . TYR A 1 193 ? 20.212 8.773 -10.946 1.00 93.31 193 TYR A C 1
ATOM 1534 O O . TYR A 1 193 ? 20.635 9.458 -10.013 1.00 93.31 193 TYR A O 1
ATOM 1542 N N . ALA A 1 194 ? 19.904 9.313 -12.131 1.00 93.25 194 ALA A N 1
ATOM 1543 C CA . ALA A 1 194 ? 20.077 10.736 -12.421 1.00 93.25 194 ALA A CA 1
ATOM 1544 C C . ALA A 1 194 ? 19.282 11.626 -11.447 1.00 93.25 194 ALA A C 1
ATOM 1546 O O . ALA A 1 194 ? 19.831 12.560 -10.861 1.00 93.25 194 ALA A O 1
ATOM 1547 N N . LYS A 1 195 ? 18.009 11.295 -11.194 1.00 91.88 195 LYS A N 1
ATOM 1548 C CA . LYS A 1 195 ? 17.174 12.032 -10.231 1.00 91.88 195 LYS A CA 1
ATOM 1549 C C . LYS A 1 195 ? 17.679 11.912 -8.796 1.00 91.88 195 LYS A C 1
ATOM 1551 O O . LYS A 1 195 ? 17.589 12.883 -8.048 1.00 91.88 195 LYS A O 1
ATOM 1556 N N . ALA A 1 196 ? 18.204 10.755 -8.396 1.00 89.88 196 ALA A N 1
ATOM 1557 C CA . ALA A 1 196 ? 18.787 10.586 -7.068 1.00 89.88 196 ALA A CA 1
ATOM 1558 C C . ALA A 1 196 ? 19.976 11.539 -6.856 1.00 89.88 196 ALA A C 1
ATOM 1560 O O . ALA A 1 196 ? 20.055 12.194 -5.816 1.00 89.88 196 ALA A O 1
ATOM 1561 N N . LEU A 1 197 ? 20.843 11.693 -7.863 1.00 90.19 197 LEU A N 1
ATOM 1562 C CA . LEU A 1 197 ? 21.957 12.644 -7.818 1.00 90.19 197 LEU A CA 1
ATOM 1563 C C . LEU A 1 197 ? 21.479 14.097 -7.699 1.00 90.19 197 LEU A C 1
ATOM 1565 O O . LEU A 1 197 ? 22.025 14.852 -6.895 1.00 90.19 197 LEU A O 1
ATOM 1569 N N . GLU A 1 198 ? 20.439 14.484 -8.442 1.00 89.75 198 GLU A N 1
ATOM 1570 C CA . GLU A 1 198 ? 19.856 15.830 -8.340 1.00 89.75 198 GLU A CA 1
ATOM 1571 C C . GLU A 1 198 ? 19.300 16.133 -6.945 1.00 89.75 198 GLU A C 1
ATOM 1573 O O . GLU A 1 198 ? 19.428 17.258 -6.460 1.00 89.75 198 GLU A O 1
ATOM 1578 N N . VAL A 1 199 ? 18.656 15.151 -6.305 1.00 85.88 199 VAL A N 1
ATOM 1579 C CA . VAL A 1 199 ? 18.128 15.302 -4.942 1.00 85.88 199 VAL A CA 1
ATOM 1580 C C . VAL A 1 199 ? 19.278 15.482 -3.955 1.00 85.88 199 VAL A C 1
ATOM 1582 O O . VAL A 1 199 ? 19.257 16.448 -3.195 1.00 85.88 199 VAL A O 1
ATOM 1585 N N . CYS A 1 200 ? 20.301 14.622 -4.013 1.00 82.31 200 CYS A N 1
ATOM 1586 C CA . CYS A 1 200 ? 21.484 14.718 -3.153 1.00 82.31 200 CYS A CA 1
ATOM 1587 C C . CYS A 1 200 ? 22.199 16.071 -3.297 1.00 82.31 200 CYS A C 1
ATOM 1589 O O . CYS A 1 200 ? 22.581 16.673 -2.296 1.00 82.31 200 CYS A O 1
ATOM 1591 N N . ALA A 1 201 ? 22.333 16.578 -4.527 1.00 86.88 201 ALA A N 1
ATOM 1592 C CA . ALA A 1 201 ? 22.980 17.860 -4.800 1.00 86.88 201 ALA A CA 1
ATOM 1593 C C . ALA A 1 201 ? 22.219 19.073 -4.235 1.00 86.88 201 ALA A C 1
ATOM 1595 O O . ALA A 1 201 ? 22.836 20.093 -3.958 1.00 86.88 201 ALA A O 1
ATOM 1596 N N . LYS A 1 202 ? 20.892 18.984 -4.061 1.00 81.81 202 LYS A N 1
ATOM 1597 C CA . LYS A 1 202 ? 20.057 20.069 -3.504 1.00 81.81 202 LYS A CA 1
ATOM 1598 C C . LYS A 1 202 ? 19.996 20.076 -1.977 1.00 81.81 202 LYS A C 1
ATOM 1600 O O . LYS A 1 202 ? 19.522 21.048 -1.398 1.00 81.81 202 LYS A O 1
ATOM 1605 N N . THR A 1 203 ? 20.386 18.976 -1.340 1.00 75.81 203 THR A N 1
ATOM 1606 C CA . THR A 1 203 ? 20.356 18.810 0.121 1.00 75.81 203 THR A CA 1
ATOM 1607 C C . THR A 1 203 ? 21.699 19.089 0.802 1.00 75.81 203 THR A C 1
ATOM 1609 O O . THR A 1 203 ? 21.761 19.032 2.029 1.00 75.81 203 THR A O 1
ATOM 1612 N N . LEU A 1 204 ? 22.747 19.359 0.016 1.00 62.12 204 LEU A N 1
ATOM 1613 C CA . LEU A 1 204 ? 24.080 19.796 0.451 1.00 62.12 204 LEU A CA 1
ATOM 1614 C C . LEU A 1 204 ? 24.172 21.326 0.434 1.00 62.12 204 LEU A C 1
ATOM 1616 O O . LEU A 1 204 ? 24.824 21.867 1.353 1.00 62.12 204 LEU A O 1
#

Mean predicted aligned error: 12.0 Å

Solvent-accessible surface area (backbone atoms only — not comparable to full-atom values): 11071 Å² total; per-residue (Å²): 131,89,88,90,88,84,87,88,84,85,82,82,90,83,78,93,82,89,71,90,71,68,67,61,65,58,63,64,55,66,78,71,54,83,87,65,90,68,73,50,72,66,55,48,52,51,50,52,54,53,50,52,52,49,52,53,51,26,52,52,26,41,51,50,13,49,54,26,44,76,70,67,40,31,72,62,14,42,56,26,29,50,56,16,37,73,69,43,75,65,44,20,66,55,27,33,53,40,14,52,32,26,46,78,70,67,40,50,72,62,13,49,54,23,18,53,49,5,41,72,35,34,88,43,70,67,54,28,30,52,21,26,45,54,41,18,55,50,26,48,76,69,67,39,33,69,63,15,43,54,26,36,51,58,23,40,72,69,38,70,84,42,91,62,29,28,60,47,33,40,53,41,18,52,36,30,45,75,71,69,39,48,73,64,14,51,55,29,44,54,51,16,52,55,49,46,52,57,49,57,64,73,75,110

pLDDT: mean 82.71, std 22.71, range [28.91, 98.44]

Radius of gyration: 30.71 Å; Cα contacts (8 Å, |Δi|>4): 208; chains: 1; bounding box: 64×83×76 Å

Secondary structure (DSSP, 8-state):
-----------S-------TTTTHHHHHHHTT-TT--PPPHHHHHHHHHHHHHHHHHHHHHHHHHHHHHHTT-HHHHHHHHHHHHHH-TT-HHHHHHHHHHHHHTT-HHHHHHHHHHHHHT--SHHHHHHHHHHHHHHHHHTT-HHHHHHHHHHHHHH-TTSTTHHHHHHHHHHHHHHTT-HHHHHHHHHHHHHHHHHHHHH--

=== Feature glossary ===
The record interleaves many kinds of information about one protein. Here is each kind framed as the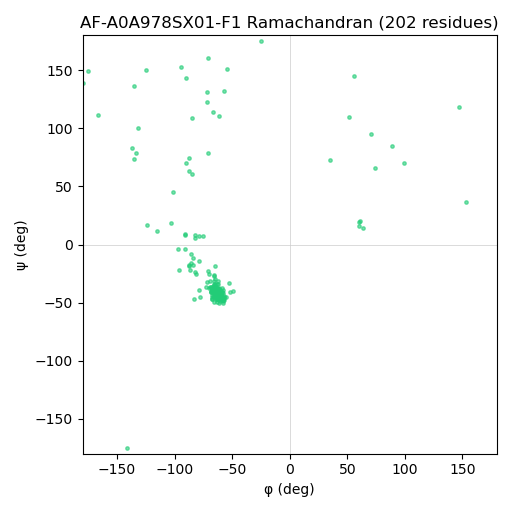 question it answers.

Q: What does the local fold look like, residue by residue?
A: The Foldseek 3Di string encodes local tertiary geometry as a 20-letter alphabet — one character per residue — derived from the relative positions of nearby Cα atoms. Unlike the amino-acid sequence, 3Di is a direct function of the 3D structure, so two proteins with the same fold have similar 3Di strings even at low sequence identity.

Q: Which residues are in helices, strands, or loops?
A: The SS8 string is DSSP's per-residue secondary-structure call. α-helix (H) means an i→i+4 H-bond ladder; β-strand (E) means the residue participates in a β-sheet; 3₁₀ (G) and π (I) are tighter and wider helices; T/S are turns/bends; '-' is loop.

Q: How big and how compact is the whole molecule?
A: Radius of gyration (Rg) is the root-mean-square distance of Cα atoms from their centroid — a single number for overall size and compactness. A globular domain of N residues has Rg ≈ 2.2·N^0.38 Å; an extended or disordered chain has a much larger Rg. The Cα contact count is the number of residue pairs whose Cα atoms are within 8 Å and are more than four positions apart in sequence — a standard proxy for tertiary packing density. The bounding box is the smallest axis-aligned box enclosing all Cα atoms.

Q: Where is each backbone atom in 3D?
A: Structure coordinates are given as an mmCIF _atom_site loop: one row per atom with element, residue name, chain id, sequence number, and x/y/z position in Å. Only the four main-chain atoms per residue are included here; side chains are omitted to keep the record compact.

Q: What is the amino-acid chain?
A: Primary structure: the covalent order of the twenty standard amino acids along the backbone. Two proteins with the same sequence will (almost always) fold to the same structure; two with 30% identity often share a fold but not the details.

Q: What if only a Cα trace is available?
A: Three-state secondary structure (P-SEA) collapses the eight DSSP classes into helix (a), strand (b), and coil (c). P-SEA assigns these from Cα geometry alone — distances and angles — without requiring backbone oxygens, so it works on any Cα trace.

Q: What family and function is it annotated with?
A: Database cross-references. InterPro integrates a dozen domain/family signature databases into unified entries with residue-range hits. GO terms attach function/process/location labels with evidence codes. CATH codes position the fold in a four-level structural taxonomy. Organism is the NCBI-taxonomy species name.

Q: How confident is the AlphaFold model at each residue?
A: pLDDT is the predicted lDDT-Cα score: AlphaFold's confidence that the local environment of each residue (all inter-atomic distances within 15 Å) is correctly placed. It is a per-residue number between 0 and 100, with higher meaning more reliable.

Q: How mobile is each atom in the crystal?
A: B-factor (Debye–Waller factor) reflects atomic displacement in the crystal lattice. It is an experimental observable (units Å²), not a prediction; low values mean the atom is pinned down, high values mean it moves or is heterogeneous across the crystal.

Q: Which residues are buried vs exposed?
A: SASA measures how much of the protein is reachable by solvent. It is computed by rolling a water-sized probe over the atomic surface and summing the exposed area (Å²). Per-residue SASA distinguishes core (buried, low SASA) from surface (exposed, high SASA) residues; total SASA is a whole-molecule size measure.

Q: What do the diagnostic plots show?
A: Plot images: a contact map (which residues are close in 3D, as an N×N binary image), a Ramachandran scatter (backbone torsion angles, revealing secondary-structure composition at a glance), and — for AlphaFold structures — a PAE heatmap (pairwise prediction confidence).

Q: What known structures does this most resemble?
A: The Foldseek neighbor list gives the closest experimentally determined structures in the PDB, ranked by structural alignment. TM-score near 1 means near-identical fold; near 0.3 means only rough topology match. This is how one finds what a novel AlphaFold prediction most resembles in the solved-structure universe.

Q: Are the domains correctly placed relative to each other?
A: Predicted aligned error is AlphaFold's pairwise confidence. Unlike pLDDT (per-residue), PAE is per-residue-pair and captures whether two parts of the structure are correctly placed relative to each other. Units are ångströms of expected positional error.

Q: What do the rendered images show?
A: Structure images are PyMOL renders from six orthogonal camera directions. Cartoon representation draws helices as coils and strands as arrows; sticks shows the backbone as bonds; surface shows the solvent-excluded envelope. Rainbow coloring maps sequence position to hue (blue→red, N→C); chain coloring assigns a distinct color per polypeptide.

Q: What are the backbone torsion angles?
A: φ (phi) and ψ (psi) are the two rotatable backbone dihedrals per residue: φ is the C(i-1)–N–Cα–C torsion, ψ is the N–Cα–C–N(i+1) torsion, both in degrees on (−180°, 180°]. α-helical residues cluster near (−60°, −45°); β-strand residues near (−120°, +130°). A Ramachandran plot is simply a scatter of (φ, ψ) for every residue.